Protein AF-A0A4R3NQC9-F1 (afdb_monomer_lite)

Sequence (331 aa):
MVKAMASFKIQIRFSRMCRVTAYPPYLPYRPIGTKLFNKNNKSQNLLWEGNSQNGKQTANLGRKWDAMQKLTIKELLTWAFTEELCKEGAGTSFGPPMIRSAWAAMAEVEALGTMVDRSPNSYGVIPGFVDAGEPHEDALKVADAVRALTREGFDIPEGWQPFPEWEDERGLIADEVERVLEQERARGERQTGRYAYNLIVACAVLKRGPDWWAERPTEHMVMRRGSPAWFVQKRMKDSFGQWHFYEADGFDRRARRPMKGAYRKYELAEPVRGAVLSRIDWMVWQAALQLLERELLGRTKEYHLVPMRFSFAPWKSAVRAKVSEQVIEIA

Structure (mmCIF, N/CA/C/O backbone):
data_AF-A0A4R3NQC9-F1
#
_entry.id   AF-A0A4R3NQC9-F1
#
loop_
_atom_site.group_PDB
_atom_site.id
_atom_site.type_symbol
_atom_site.label_atom_id
_atom_site.label_alt_id
_atom_site.label_comp_id
_atom_site.label_asym_id
_atom_site.label_entity_id
_atom_site.label_seq_id
_atom_site.pdbx_PDB_ins_code
_atom_site.Cartn_x
_atom_site.Cartn_y
_atom_site.Cartn_z
_atom_site.occupancy
_atom_site.B_iso_or_equiv
_atom_site.auth_seq_id
_atom_site.auth_comp_id
_atom_site.auth_asym_id
_atom_site.auth_atom_id
_atom_site.pdbx_PDB_model_num
ATOM 1 N N . MET A 1 1 ? -19.174 -8.165 -31.495 1.00 35.41 1 MET A N 1
ATOM 2 C CA . MET A 1 1 ? -18.135 -8.564 -30.518 1.00 35.41 1 MET A CA 1
ATOM 3 C C . MET A 1 1 ? -18.536 -8.028 -29.149 1.00 35.41 1 MET A C 1
ATOM 5 O O . MET A 1 1 ? -18.510 -6.824 -28.940 1.00 35.41 1 MET A O 1
ATOM 9 N N . VAL A 1 2 ? -19.043 -8.899 -28.276 1.00 27.69 2 VAL A N 1
ATOM 10 C CA . VAL A 1 2 ? -19.642 -8.538 -26.980 1.00 27.69 2 VAL A CA 1
ATOM 11 C C . VAL A 1 2 ? -18.532 -8.290 -25.950 1.00 27.69 2 VAL A C 1
ATOM 13 O O . VAL A 1 2 ? -17.721 -9.175 -25.699 1.00 27.69 2 VAL A O 1
ATOM 16 N N . LYS A 1 3 ? -18.487 -7.082 -25.368 1.00 31.72 3 LYS A N 1
ATOM 17 C CA . LYS A 1 3 ? -17.590 -6.705 -24.260 1.00 31.72 3 LYS A CA 1
ATOM 18 C C . LYS A 1 3 ? -17.994 -7.460 -22.988 1.00 31.72 3 LYS A C 1
ATOM 20 O O . LYS A 1 3 ? -19.044 -7.180 -22.415 1.00 31.72 3 LYS A O 1
ATOM 25 N N . ALA A 1 4 ? -17.151 -8.382 -22.530 1.00 28.05 4 ALA A N 1
ATOM 26 C CA . ALA A 1 4 ? -17.277 -9.001 -21.216 1.00 28.05 4 ALA A CA 1
ATOM 27 C C . ALA A 1 4 ? -16.799 -8.018 -20.130 1.00 28.05 4 ALA A C 1
ATOM 29 O O . ALA A 1 4 ? -15.613 -7.710 -20.034 1.00 28.05 4 ALA A O 1
ATOM 30 N N . MET A 1 5 ? -17.722 -7.507 -19.312 1.00 28.27 5 MET A N 1
ATOM 31 C CA . MET A 1 5 ? -17.387 -6.830 -18.057 1.00 28.27 5 MET A CA 1
ATOM 32 C C . MET A 1 5 ? -17.062 -7.894 -17.003 1.00 28.27 5 MET A C 1
ATOM 34 O O . MET A 1 5 ? -17.963 -8.518 -16.445 1.00 28.27 5 MET A O 1
ATOM 38 N N . ALA A 1 6 ? -15.775 -8.119 -16.737 1.00 32.38 6 ALA A N 1
ATOM 39 C CA . ALA A 1 6 ? -15.334 -8.963 -15.633 1.00 32.38 6 ALA A CA 1
ATOM 40 C C . ALA A 1 6 ? -15.699 -8.304 -14.289 1.00 32.38 6 ALA A C 1
ATOM 42 O O . ALA A 1 6 ? -15.226 -7.215 -13.955 1.00 32.38 6 ALA A O 1
ATOM 43 N N . SER A 1 7 ? -16.564 -8.968 -13.521 1.00 33.38 7 SER A N 1
ATOM 44 C CA . SER A 1 7 ? -16.917 -8.582 -12.154 1.00 33.38 7 SER A CA 1
ATOM 45 C C . SER A 1 7 ? -15.714 -8.816 -11.235 1.00 33.38 7 SER A C 1
ATOM 47 O O . SER A 1 7 ? -15.302 -9.955 -11.034 1.00 33.38 7 SER A O 1
ATOM 49 N N . PHE A 1 8 ? -15.164 -7.747 -10.657 1.00 38.62 8 PHE A N 1
ATOM 50 C CA . PHE A 1 8 ? -14.092 -7.815 -9.659 1.00 38.62 8 PHE A CA 1
ATOM 51 C C . PHE A 1 8 ? -14.604 -8.509 -8.388 1.00 38.62 8 PHE A C 1
ATOM 53 O O . PHE A 1 8 ? -15.487 -7.987 -7.708 1.00 38.62 8 PHE A O 1
ATOM 60 N N . LYS A 1 9 ? -14.049 -9.677 -8.056 1.00 40.12 9 LYS A N 1
ATOM 61 C CA . LYS A 1 9 ? -14.162 -10.289 -6.727 1.00 40.12 9 LYS A CA 1
ATOM 62 C C . LYS A 1 9 ? -12.771 -10.291 -6.110 1.00 40.12 9 LYS A C 1
ATOM 64 O O . LYS A 1 9 ? -11.891 -10.989 -6.597 1.00 40.12 9 LYS A O 1
ATOM 69 N N . ILE A 1 10 ? -12.573 -9.509 -5.053 1.00 44.34 10 ILE A N 1
ATOM 70 C CA . ILE A 1 10 ? -11.432 -9.717 -4.160 1.00 44.34 10 ILE A CA 1
ATOM 71 C C . ILE A 1 10 ? -11.753 -10.990 -3.382 1.00 44.34 10 ILE A C 1
ATOM 73 O O . ILE A 1 10 ? -12.751 -11.052 -2.661 1.00 44.34 10 ILE A O 1
ATOM 77 N N . GLN A 1 11 ? -10.969 -12.038 -3.609 1.00 44.53 11 GLN A N 1
ATOM 78 C CA . GLN A 1 11 ? -11.166 -13.321 -2.957 1.00 44.53 11 GLN A CA 1
ATOM 79 C C . GLN A 1 11 ? -10.405 -13.299 -1.633 1.00 44.53 11 GLN A C 1
ATOM 81 O O . GLN A 1 11 ? -9.238 -13.655 -1.574 1.00 44.53 11 GLN A O 1
ATOM 86 N N . ILE A 1 12 ? -11.070 -12.854 -0.567 1.00 47.91 12 ILE A N 1
ATOM 87 C CA . ILE A 1 12 ? -10.553 -13.034 0.792 1.00 47.91 12 ILE A CA 1
ATOM 88 C C . ILE A 1 12 ? -10.653 -14.535 1.095 1.00 47.91 12 ILE A C 1
ATOM 90 O O . ILE A 1 12 ? -11.760 -15.068 1.243 1.00 47.91 12 ILE A O 1
ATOM 94 N N . ARG A 1 13 ? -9.521 -15.249 1.113 1.00 44.88 13 ARG A N 1
ATOM 95 C CA . ARG A 1 13 ? -9.478 -16.651 1.546 1.00 44.88 13 ARG A CA 1
ATOM 96 C C . ARG A 1 13 ? -9.637 -16.703 3.064 1.00 44.88 13 ARG A C 1
ATOM 98 O O . ARG A 1 13 ? -8.686 -16.529 3.810 1.00 44.88 13 ARG A O 1
ATOM 105 N N . PHE A 1 14 ? -10.855 -16.978 3.523 1.00 39.88 14 PHE A N 1
ATOM 106 C CA . PHE A 1 14 ? -11.105 -17.288 4.929 1.00 39.88 14 PHE A CA 1
ATOM 107 C C . PHE A 1 14 ? -10.609 -18.703 5.233 1.00 39.88 14 PHE A C 1
ATOM 109 O O . PHE A 1 14 ? -11.224 -19.684 4.817 1.00 39.88 14 PHE A O 1
ATOM 116 N N . SER A 1 15 ? -9.521 -18.818 5.994 1.00 37.44 15 SER A N 1
ATOM 117 C CA . SER A 1 15 ? -8.971 -20.113 6.425 1.00 37.44 15 SER A CA 1
ATOM 118 C C . SER A 1 15 ? -9.703 -20.713 7.646 1.00 37.44 15 SER A C 1
ATOM 120 O O . SER A 1 15 ? -9.233 -21.655 8.281 1.00 37.44 15 SER A O 1
ATOM 122 N N . ARG A 1 16 ? -10.896 -20.207 7.999 1.00 36.78 16 ARG A N 1
ATOM 123 C CA . ARG A 1 16 ? -11.772 -20.808 9.020 1.00 36.78 16 ARG A CA 1
ATOM 124 C C . ARG A 1 16 ? -13.205 -20.948 8.517 1.00 36.78 16 ARG A C 1
ATOM 126 O O . ARG A 1 16 ? -13.830 -19.984 8.088 1.00 36.78 16 ARG A O 1
ATOM 133 N N . MET A 1 17 ? -13.712 -22.181 8.597 1.00 33.62 17 MET A N 1
ATOM 134 C CA . MET A 1 17 ? -15.094 -22.567 8.315 1.00 33.62 17 MET A CA 1
ATOM 135 C C . MET A 1 17 ? -16.092 -21.717 9.117 1.00 33.62 17 MET A C 1
ATOM 137 O O . MET A 1 17 ? -16.420 -22.037 10.253 1.00 33.62 17 MET A O 1
ATOM 141 N N . CYS A 1 18 ? -16.643 -20.692 8.477 1.00 27.00 18 CYS A N 1
ATOM 142 C CA . CYS A 1 18 ? -17.986 -20.195 8.743 1.00 27.00 18 CYS A CA 1
ATOM 143 C C . CYS A 1 18 ? -18.719 -20.168 7.399 1.00 27.00 18 CYS A C 1
ATOM 145 O O . CYS A 1 18 ? -18.550 -19.250 6.599 1.00 27.00 18 CYS A O 1
ATOM 147 N N . ARG A 1 19 ? -19.515 -21.211 7.119 1.00 32.72 19 ARG A N 1
ATOM 148 C CA . ARG A 1 19 ? -20.516 -21.165 6.045 1.00 32.72 19 ARG A CA 1
ATOM 149 C C . ARG A 1 19 ? -21.555 -20.119 6.439 1.00 32.72 19 ARG A C 1
ATOM 151 O O . ARG A 1 19 ? -22.337 -20.368 7.348 1.00 32.72 19 ARG A O 1
ATOM 158 N N . VAL A 1 20 ? -21.585 -18.988 5.741 1.00 30.56 20 VAL A N 1
ATOM 159 C CA . VAL A 1 20 ? -22.724 -18.066 5.759 1.00 30.56 20 VAL A CA 1
ATOM 160 C C . VAL A 1 20 ? -23.046 -17.673 4.321 1.00 30.56 20 VAL A C 1
ATOM 162 O O . VAL A 1 20 ? -22.170 -17.428 3.496 1.00 30.56 20 VAL A O 1
ATOM 165 N N . THR A 1 21 ? -24.337 -17.742 4.042 1.00 28.14 21 THR A N 1
ATOM 166 C CA . THR A 1 21 ? -25.048 -17.650 2.773 1.00 28.14 21 THR A CA 1
ATOM 167 C C . THR A 1 21 ? -24.664 -16.453 1.902 1.00 28.14 21 THR A C 1
ATOM 169 O O . THR A 1 21 ? -24.517 -15.323 2.362 1.00 28.14 21 THR A O 1
ATOM 172 N N . ALA A 1 22 ? -24.549 -16.720 0.600 1.00 27.27 22 ALA A N 1
ATOM 173 C CA . ALA A 1 22 ? -24.415 -15.713 -0.439 1.00 27.27 22 ALA A CA 1
ATOM 174 C C . ALA A 1 22 ? -25.621 -14.757 -0.421 1.00 27.27 22 ALA A C 1
ATOM 176 O O . ALA A 1 22 ? -26.760 -15.194 -0.577 1.00 27.27 22 ALA A O 1
ATOM 177 N N . TYR A 1 23 ? -25.371 -13.455 -0.272 1.00 33.03 23 TYR A N 1
ATOM 178 C CA . TYR A 1 23 ? -26.349 -12.442 -0.664 1.00 33.03 23 TYR A CA 1
ATOM 179 C C . TYR A 1 23 ? -26.423 -12.364 -2.200 1.00 33.03 23 TYR A C 1
ATOM 181 O O . TYR A 1 23 ? -25.406 -12.574 -2.873 1.00 33.03 23 TYR A O 1
ATOM 189 N N . PRO A 1 24 ? -27.610 -12.086 -2.770 1.00 30.92 24 PRO A N 1
ATOM 190 C CA . PRO A 1 24 ? -27.806 -12.045 -4.211 1.00 30.92 24 PRO A CA 1
ATOM 191 C C . PRO A 1 24 ? -27.029 -10.884 -4.854 1.00 30.92 24 PRO A C 1
ATOM 193 O O . PRO A 1 24 ? -26.738 -9.882 -4.193 1.00 30.92 24 PRO A O 1
ATOM 196 N N . PRO A 1 25 ? -26.693 -10.994 -6.152 1.00 35.69 25 PRO A N 1
ATOM 197 C CA . PRO A 1 25 ? -26.048 -9.916 -6.887 1.00 35.69 25 PRO A CA 1
ATOM 198 C C . PRO A 1 25 ? -26.959 -8.684 -6.911 1.00 35.69 25 PRO A C 1
ATOM 200 O O . PRO A 1 25 ? -28.143 -8.775 -7.234 1.00 35.69 25 PRO A O 1
ATOM 203 N N . TYR A 1 26 ? -26.386 -7.531 -6.570 1.00 37.75 26 TYR A N 1
ATOM 204 C CA . TYR A 1 26 ? -27.006 -6.218 -6.715 1.00 37.75 26 TYR A CA 1
ATOM 205 C C . TYR A 1 26 ? -27.660 -6.081 -8.101 1.00 37.75 26 TYR A C 1
ATOM 207 O O . TYR A 1 26 ? -26.990 -6.195 -9.129 1.00 37.75 26 TYR A O 1
ATOM 215 N N . LEU A 1 27 ? -28.973 -5.843 -8.123 1.00 29.22 27 LEU A N 1
ATOM 216 C CA . LEU A 1 27 ? -29.718 -5.521 -9.340 1.00 29.22 27 LEU A CA 1
ATOM 217 C C . LEU A 1 27 ? -29.205 -4.200 -9.949 1.00 29.22 27 LEU A C 1
ATOM 219 O O . LEU A 1 27 ? -28.877 -3.271 -9.206 1.00 29.22 27 LEU A O 1
ATOM 223 N N . PRO A 1 28 ? -29.168 -4.073 -11.288 1.00 32.25 28 PRO A N 1
ATOM 224 C CA . PRO A 1 28 ? -28.796 -2.828 -11.945 1.00 32.25 28 PRO A CA 1
ATOM 225 C C . PRO A 1 28 ? -29.873 -1.753 -11.735 1.00 32.25 28 PRO A C 1
ATOM 227 O O . PRO A 1 28 ? -31.059 -1.956 -11.994 1.00 32.25 28 PRO A O 1
ATOM 230 N N . TYR A 1 29 ? -29.425 -0.585 -11.285 1.00 33.41 29 TYR A N 1
ATOM 231 C CA . TYR A 1 29 ? -30.221 0.627 -11.116 1.00 33.41 29 TYR A CA 1
ATOM 232 C C . TYR A 1 29 ? -30.774 1.108 -12.474 1.00 33.41 29 TYR A C 1
ATOM 234 O O . TYR A 1 29 ? -30.003 1.348 -13.405 1.00 33.41 29 TYR A O 1
ATOM 242 N N . ARG A 1 30 ? -32.102 1.263 -12.600 1.00 27.09 30 ARG A N 1
ATOM 243 C CA . ARG A 1 30 ? -32.746 1.966 -13.729 1.00 27.09 30 ARG A CA 1
ATOM 244 C C . ARG A 1 30 ? -32.767 3.476 -13.443 1.00 27.09 30 ARG A C 1
ATOM 246 O O . ARG A 1 30 ? -33.168 3.854 -12.343 1.00 27.09 30 ARG A O 1
ATOM 253 N N . PRO A 1 31 ? -32.402 4.350 -14.396 1.00 30.75 31 PRO A N 1
ATOM 254 C CA . PRO A 1 31 ? -32.517 5.788 -14.199 1.00 30.75 31 PRO A CA 1
ATOM 255 C C . PRO A 1 31 ? -33.985 6.220 -14.320 1.00 30.75 31 PRO A C 1
ATOM 257 O O . PRO A 1 31 ? -34.652 5.923 -15.310 1.00 30.75 31 PRO A O 1
ATOM 260 N N . ILE A 1 32 ? -34.482 6.930 -13.308 1.00 29.62 32 ILE A N 1
ATOM 261 C CA . ILE A 1 32 ? -35.766 7.633 -13.352 1.00 29.62 32 ILE A CA 1
ATOM 262 C C . ILE A 1 32 ? -35.494 9.084 -13.762 1.00 29.62 32 ILE A C 1
ATOM 264 O O . ILE A 1 32 ? -34.764 9.790 -13.076 1.00 29.62 32 ILE A O 1
ATOM 268 N N . GLY A 1 33 ? -36.110 9.490 -14.875 1.00 27.47 33 GLY A N 1
ATOM 269 C CA . GLY A 1 33 ? -36.687 10.817 -15.111 1.00 27.47 33 GLY A CA 1
ATOM 270 C C . GLY A 1 33 ? -35.794 12.046 -14.941 1.00 27.47 33 GLY A C 1
ATOM 271 O O . GLY A 1 33 ? -35.660 12.596 -13.853 1.00 27.47 33 GLY A O 1
ATOM 272 N N . THR A 1 34 ? -35.326 12.570 -16.068 1.00 31.91 34 THR A N 1
ATOM 273 C CA . THR A 1 34 ? -34.867 13.950 -16.232 1.00 31.91 34 THR A CA 1
ATOM 274 C C . THR A 1 34 ? -35.977 14.949 -15.881 1.00 31.91 34 THR A C 1
ATOM 276 O O . THR A 1 34 ? -37.029 14.982 -16.516 1.00 31.91 34 THR A O 1
ATOM 279 N N . LYS A 1 35 ? -35.720 15.833 -14.911 1.00 29.45 35 LYS A N 1
ATOM 280 C CA . LYS A 1 35 ? -36.375 17.144 -14.829 1.00 29.45 35 LYS A CA 1
ATOM 281 C C . LYS A 1 35 ? -35.323 18.227 -14.607 1.00 29.45 35 LYS A C 1
ATOM 283 O O . LYS A 1 35 ? -34.733 18.330 -13.541 1.00 29.45 35 LYS A O 1
ATOM 288 N N . LEU A 1 36 ? -35.093 18.961 -15.695 1.00 36.75 36 LEU A N 1
ATOM 289 C CA . LEU A 1 36 ? -34.830 20.398 -15.792 1.00 36.75 36 LEU A CA 1
ATOM 290 C C . LEU A 1 36 ? -34.445 21.089 -14.477 1.00 36.75 36 LEU A C 1
ATOM 292 O O . LEU A 1 36 ? -35.312 21.351 -13.646 1.00 36.75 36 LEU A O 1
ATOM 296 N N . PHE A 1 37 ? -33.182 21.503 -14.362 1.00 28.06 37 PHE A N 1
ATOM 297 C CA . PHE A 1 37 ? -32.844 22.657 -13.539 1.00 28.06 37 PHE A CA 1
ATOM 298 C C . PHE A 1 37 ? -31.868 23.592 -14.250 1.00 28.06 37 PHE A C 1
ATOM 300 O O . PHE A 1 37 ? -30.998 23.187 -15.017 1.00 28.06 37 PHE A O 1
ATOM 307 N N . ASN A 1 38 ? -32.164 24.865 -14.038 1.00 27.81 38 ASN A N 1
ATOM 308 C CA . ASN A 1 38 ? -31.894 26.020 -14.868 1.00 27.81 38 ASN A CA 1
ATOM 309 C C . ASN A 1 38 ? -30.500 26.614 -14.605 1.00 27.81 38 ASN A C 1
ATOM 311 O O . ASN A 1 38 ? -30.001 26.581 -13.481 1.00 27.81 38 ASN A O 1
ATOM 315 N N . LYS A 1 39 ? -29.906 27.192 -15.652 1.00 35.06 39 LYS A N 1
ATOM 316 C CA . LYS A 1 39 ? -28.655 27.959 -15.624 1.00 35.06 39 LYS A CA 1
ATOM 317 C C . LYS A 1 39 ? -28.862 29.265 -14.849 1.00 35.06 39 LYS A C 1
ATOM 319 O O . LYS A 1 39 ? -29.805 29.985 -15.153 1.00 35.06 39 LYS A O 1
ATOM 324 N N . ASN A 1 40 ? -27.964 29.586 -13.916 1.00 30.28 40 ASN A N 1
ATOM 325 C CA . ASN A 1 40 ? -27.443 30.941 -13.660 1.00 30.28 40 ASN A CA 1
ATOM 326 C C . ASN A 1 40 ? -26.323 30.846 -12.599 1.00 30.28 40 ASN A C 1
ATOM 328 O O . ASN A 1 40 ? -26.585 30.460 -11.471 1.00 30.28 40 ASN A O 1
ATOM 332 N N . ASN A 1 41 ? -25.043 30.917 -12.970 1.00 30.86 41 ASN A N 1
ATOM 333 C CA . ASN A 1 41 ? -24.235 32.112 -13.264 1.00 30.86 41 ASN A CA 1
ATOM 334 C C . ASN A 1 41 ? -23.514 32.673 -12.016 1.00 30.86 41 ASN A C 1
ATOM 336 O O . ASN A 1 41 ? -24.163 33.142 -11.087 1.00 30.86 41 ASN A O 1
ATOM 340 N N . LYS A 1 42 ? -22.177 32.706 -12.124 1.00 30.20 42 LYS A N 1
ATOM 341 C CA . LYS A 1 42 ? -21.199 33.690 -11.613 1.00 30.20 42 LYS A CA 1
ATOM 342 C C . LYS A 1 42 ? -20.113 33.161 -10.674 1.00 30.20 42 LYS A C 1
ATOM 344 O O . LYS A 1 42 ? -20.307 32.915 -9.492 1.00 30.20 42 LYS A O 1
ATOM 349 N N . SER A 1 43 ? -18.932 33.113 -11.276 1.00 35.06 43 SER A N 1
ATOM 350 C CA . SER A 1 43 ? -17.593 33.188 -10.715 1.00 35.06 43 SER A CA 1
ATOM 351 C C . SER A 1 43 ? -17.468 34.270 -9.642 1.00 35.06 43 SER A C 1
ATOM 353 O O . SER A 1 43 ? -17.822 35.414 -9.919 1.00 35.06 43 SER A O 1
ATOM 355 N N . GLN A 1 44 ? -16.853 33.942 -8.501 1.00 32.09 44 GLN A N 1
ATOM 356 C CA . GLN A 1 44 ? -16.022 34.875 -7.734 1.00 32.09 44 GLN A CA 1
ATOM 357 C C . GLN A 1 44 ? -14.865 34.129 -7.052 1.00 32.09 44 GLN A C 1
ATOM 359 O O . GLN A 1 44 ? -15.066 33.241 -6.230 1.00 32.09 44 GLN A O 1
ATOM 364 N N . ASN A 1 45 ? -13.651 34.527 -7.440 1.00 32.22 45 ASN A N 1
ATOM 365 C CA . ASN A 1 45 ? -12.427 34.444 -6.647 1.00 32.22 45 ASN A CA 1
ATOM 366 C C . ASN A 1 45 ? -12.595 35.246 -5.349 1.00 32.22 45 ASN A C 1
ATOM 368 O O . ASN A 1 45 ? -13.159 36.332 -5.421 1.00 32.22 45 ASN A O 1
ATOM 372 N N . LEU A 1 46 ? -12.021 34.770 -4.238 1.00 30.98 46 LEU A N 1
ATOM 373 C CA . LEU A 1 46 ? -11.506 35.551 -3.094 1.00 30.98 46 LEU A CA 1
ATOM 374 C C . LEU A 1 46 ? -10.649 34.582 -2.248 1.00 30.98 46 LEU A C 1
ATOM 376 O O . LEU A 1 46 ? -11.134 33.540 -1.820 1.00 30.98 46 LEU A O 1
ATOM 380 N N . LEU A 1 47 ? -9.316 34.708 -2.263 1.00 28.34 47 LEU A N 1
ATOM 381 C CA . LEU A 1 47 ? -8.523 35.437 -1.256 1.00 28.34 47 LEU A CA 1
ATOM 382 C C . LEU A 1 47 ? -8.863 35.012 0.183 1.00 28.34 47 LEU A C 1
ATOM 384 O O . LEU A 1 47 ? -9.801 35.513 0.793 1.00 28.34 47 LEU A O 1
ATOM 388 N N . TRP A 1 48 ? -8.064 34.081 0.711 1.00 28.59 48 TRP A N 1
ATOM 389 C CA . TRP A 1 48 ? -8.012 33.745 2.134 1.00 28.59 48 TRP A CA 1
ATOM 390 C C . TRP A 1 48 ? -7.141 34.782 2.854 1.00 28.59 48 TRP A C 1
ATOM 392 O O . TRP A 1 48 ? -5.926 34.618 2.956 1.00 28.59 48 TRP A O 1
ATOM 402 N N . GLU A 1 49 ? -7.760 35.859 3.334 1.00 28.45 49 GLU A N 1
ATOM 403 C CA . GLU A 1 49 ? -7.177 36.704 4.378 1.00 28.45 49 GLU A CA 1
ATOM 404 C C . GLU A 1 49 ? -7.525 36.135 5.755 1.00 28.45 49 GLU A C 1
ATOM 406 O O . GLU A 1 49 ? -8.653 35.713 6.025 1.00 28.45 49 GLU A O 1
ATOM 411 N N . GLY A 1 50 ? -6.512 36.084 6.618 1.00 33.59 50 GLY A N 1
ATOM 412 C CA . GLY A 1 50 ? -6.619 35.573 7.972 1.00 33.59 50 GLY A CA 1
ATOM 413 C C . GLY A 1 50 ? -7.447 36.484 8.867 1.00 33.59 50 GLY A C 1
ATOM 414 O O . GLY A 1 50 ? -7.328 37.706 8.822 1.00 33.59 50 GLY A O 1
ATOM 415 N N . ASN A 1 51 ? -8.226 35.870 9.755 1.00 28.83 51 ASN A N 1
ATOM 416 C CA . ASN A 1 51 ? -8.737 36.567 10.920 1.00 28.83 51 ASN A CA 1
ATOM 417 C C . ASN A 1 51 ? -8.515 35.715 12.170 1.00 28.83 51 ASN A C 1
ATOM 419 O O . ASN A 1 51 ? -9.193 34.722 12.429 1.00 28.83 51 ASN A O 1
ATOM 423 N N . SER A 1 52 ? -7.489 36.124 12.911 1.00 38.19 52 SER A N 1
ATOM 424 C CA . SER A 1 52 ? -7.191 35.717 14.273 1.00 38.19 52 SER A CA 1
ATOM 425 C C . SER A 1 52 ? -8.156 36.439 15.205 1.00 38.19 52 SER A C 1
ATOM 427 O O . SER A 1 52 ? -8.021 37.646 15.399 1.00 38.19 52 SER A O 1
ATOM 429 N N . GLN A 1 53 ? -9.058 35.705 15.856 1.00 32.34 53 GLN A N 1
ATOM 430 C CA . GLN A 1 53 ? -9.606 36.133 17.139 1.00 32.34 53 GLN A CA 1
ATOM 431 C C . GLN A 1 53 ? -9.643 34.973 18.131 1.00 32.34 53 GLN A C 1
ATOM 433 O O . GLN A 1 53 ? -10.317 33.962 17.951 1.00 32.34 53 GLN A O 1
ATOM 438 N N . ASN A 1 54 ? -8.875 35.181 19.198 1.00 35.81 54 ASN A N 1
ATOM 439 C CA . ASN A 1 54 ? -8.900 34.450 20.450 1.00 35.81 54 ASN A CA 1
ATOM 440 C C . ASN A 1 54 ? -10.326 34.344 20.999 1.00 35.81 54 ASN A C 1
ATOM 442 O O . ASN A 1 54 ? -10.932 35.345 21.373 1.00 35.81 54 ASN A O 1
ATOM 446 N N . GLY A 1 55 ? -10.798 33.113 21.160 1.00 28.17 55 GLY A N 1
ATOM 447 C CA . GLY A 1 55 ? -11.950 32.775 21.981 1.00 28.17 55 GLY A CA 1
ATOM 448 C C . GLY A 1 55 ? -11.640 31.496 22.740 1.00 28.17 55 GLY A C 1
ATOM 449 O O . GLY A 1 55 ? -11.738 30.405 22.190 1.00 28.17 55 GLY A O 1
ATOM 450 N N . LYS A 1 56 ? -11.231 31.630 24.005 1.00 40.25 56 LYS A N 1
ATOM 451 C CA . LYS A 1 56 ? -11.130 30.519 24.955 1.00 40.25 56 LYS A CA 1
ATOM 452 C C . LYS A 1 56 ? -12.493 29.819 25.032 1.00 40.25 56 LYS A C 1
ATOM 454 O O . LYS A 1 56 ? -13.406 30.331 25.670 1.00 40.25 56 LYS A O 1
ATOM 459 N N . GLN A 1 57 ? -12.619 28.651 24.412 1.00 31.19 57 GLN A N 1
ATOM 460 C CA . GLN A 1 57 ? -13.682 27.692 24.698 1.00 31.19 57 GLN A CA 1
ATOM 461 C C . GLN A 1 57 ? -13.050 26.430 25.276 1.00 31.19 57 GLN A C 1
ATOM 463 O O . GLN A 1 57 ? -12.792 25.444 24.595 1.00 31.19 57 GLN A O 1
ATOM 468 N N . THR A 1 58 ? -12.819 26.464 26.585 1.00 38.91 58 THR A N 1
ATOM 469 C CA . THR A 1 58 ? -12.811 25.259 27.411 1.00 38.91 58 THR A CA 1
ATOM 470 C C . THR A 1 58 ? -14.246 24.738 27.475 1.00 38.91 58 THR A C 1
ATOM 472 O O . THR A 1 58 ? -14.972 25.010 28.427 1.00 38.91 58 THR A O 1
ATOM 475 N N . ALA A 1 59 ? -14.684 24.043 26.429 1.00 34.81 59 ALA A N 1
ATOM 476 C CA . ALA A 1 59 ? -15.957 23.336 26.411 1.00 34.81 59 ALA A CA 1
ATOM 477 C C . ALA A 1 59 ? -15.695 21.850 26.665 1.00 34.81 59 ALA A C 1
ATOM 479 O O . ALA A 1 59 ? -15.783 21.010 25.774 1.00 34.81 59 ALA A O 1
ATOM 480 N N . ASN A 1 60 ? -15.374 21.542 27.920 1.00 41.06 60 ASN A N 1
ATOM 481 C CA . ASN A 1 60 ? -15.535 20.204 28.470 1.00 41.06 60 ASN A CA 1
ATOM 482 C C . ASN A 1 60 ? -17.042 20.021 28.733 1.00 41.06 60 ASN A C 1
ATOM 484 O O . ASN A 1 60 ? -17.530 20.162 29.851 1.00 41.06 60 ASN A O 1
ATOM 488 N N . LEU A 1 61 ? -17.811 19.868 27.651 1.00 37.69 61 LEU A N 1
ATOM 489 C CA . LEU A 1 61 ? -19.234 19.555 27.703 1.00 37.69 61 LEU A CA 1
ATOM 490 C C . LEU A 1 61 ? -19.357 18.039 27.737 1.00 37.69 61 LEU A C 1
ATOM 492 O O . LEU A 1 61 ? -19.167 17.370 26.720 1.00 37.69 61 LEU A O 1
ATOM 496 N N . GLY A 1 62 ? -19.687 17.523 28.920 1.00 38.84 62 GLY A N 1
ATOM 497 C CA . GLY A 1 62 ? -20.190 16.170 29.087 1.00 38.84 62 GLY A CA 1
ATOM 498 C C . GLY A 1 62 ? -21.328 15.945 28.102 1.00 38.84 62 GLY A C 1
ATOM 499 O O . GLY A 1 62 ? -22.430 16.474 28.263 1.00 38.84 62 GLY A O 1
ATOM 500 N N . ARG A 1 63 ? -21.045 15.193 27.040 1.00 46.34 63 ARG A N 1
ATOM 501 C CA . ARG A 1 63 ? -22.076 14.732 26.124 1.00 46.34 63 ARG A CA 1
ATOM 502 C C . ARG A 1 63 ? -22.841 13.644 26.861 1.00 46.34 63 ARG A C 1
ATOM 504 O O . ARG A 1 63 ? -22.355 12.535 27.044 1.00 46.34 63 ARG A O 1
ATOM 511 N N . LYS A 1 64 ? -24.018 14.006 27.357 1.00 42.53 64 LYS A N 1
ATOM 512 C CA . LYS A 1 64 ? -24.975 13.061 27.915 1.00 42.53 64 LYS A CA 1
ATOM 513 C C . LYS A 1 64 ? -25.564 12.266 26.743 1.00 42.53 64 LYS A C 1
ATOM 515 O O . LYS A 1 64 ? -26.325 12.814 25.947 1.00 42.53 64 LYS A O 1
ATOM 520 N N . TRP A 1 65 ? -25.125 11.020 26.587 1.00 49.81 65 TRP A N 1
ATOM 521 C CA . TRP A 1 65 ? -25.462 10.147 25.463 1.00 49.81 65 TRP A CA 1
ATOM 522 C C . TRP A 1 65 ? -26.590 9.180 25.832 1.00 49.81 65 TRP A C 1
ATOM 524 O O . TRP A 1 65 ? -26.346 8.023 26.144 1.00 49.81 65 TRP A O 1
ATOM 534 N N . ASP A 1 66 ? -27.840 9.637 25.770 1.00 52.53 66 ASP A N 1
ATOM 535 C CA . ASP A 1 66 ? -29.004 8.764 26.006 1.00 52.53 66 ASP A CA 1
ATOM 536 C C . ASP A 1 66 ? -29.480 8.039 24.716 1.00 52.53 66 ASP A C 1
ATOM 538 O O . ASP A 1 66 ? -30.514 7.375 24.713 1.00 52.53 66 ASP A O 1
ATOM 542 N N . ALA A 1 67 ? -28.738 8.134 23.599 1.00 60.81 67 ALA A N 1
ATOM 543 C CA . ALA A 1 67 ? -29.070 7.472 22.331 1.00 60.81 67 ALA A CA 1
ATOM 544 C C . ALA A 1 67 ? -27.836 6.887 21.622 1.00 60.81 67 ALA A C 1
ATOM 546 O O . ALA A 1 67 ? -26.802 7.548 21.522 1.00 60.81 67 ALA A O 1
ATOM 547 N N . MET A 1 68 ? -27.989 5.678 21.062 1.00 74.69 68 MET A N 1
ATOM 548 C CA . MET A 1 68 ? -26.972 5.005 20.242 1.00 74.69 68 MET A CA 1
ATOM 549 C C . MET A 1 68 ? -26.470 5.911 19.112 1.00 74.69 68 MET A C 1
ATOM 551 O O . MET A 1 68 ? -27.240 6.342 18.244 1.00 74.69 68 MET A O 1
ATOM 555 N N . GLN A 1 69 ? -25.164 6.159 19.090 1.00 83.00 69 GLN A N 1
ATOM 556 C CA . GLN A 1 69 ? -24.541 7.019 18.093 1.00 83.00 69 GLN A CA 1
ATOM 557 C C . GLN A 1 69 ? -24.330 6.277 16.774 1.00 83.00 69 GLN A C 1
ATOM 559 O O . GLN A 1 69 ? -23.787 5.178 16.747 1.00 83.00 69 GLN A O 1
ATOM 564 N N . LYS A 1 70 ? -24.722 6.889 15.656 1.00 90.31 70 LYS A N 1
ATOM 565 C CA . LYS A 1 70 ? -24.502 6.333 14.316 1.00 90.31 70 LYS A CA 1
ATOM 566 C C . LYS A 1 70 ? -23.141 6.772 13.783 1.00 90.31 70 LYS A C 1
ATOM 568 O O . LYS A 1 70 ? -22.941 7.970 13.613 1.00 90.31 70 LYS A O 1
ATOM 573 N N . LEU A 1 71 ? -22.255 5.821 13.493 1.00 94.12 71 LEU A N 1
ATOM 574 C CA . LEU A 1 71 ? -20.918 6.070 12.942 1.00 94.12 71 LEU A CA 1
ATOM 575 C C . LEU A 1 71 ? -20.623 5.120 11.781 1.00 94.12 71 LEU A C 1
ATOM 577 O O . LEU A 1 71 ? -21.083 3.982 11.759 1.00 94.12 71 LEU A O 1
ATOM 581 N N . THR A 1 72 ? -19.813 5.561 10.830 1.00 96.12 72 THR A N 1
ATOM 582 C CA . THR A 1 72 ? -19.174 4.677 9.849 1.00 96.12 72 THR A CA 1
ATOM 583 C C . THR A 1 72 ? -17.998 3.929 10.480 1.00 96.12 72 THR A C 1
ATOM 585 O O . THR A 1 72 ? -17.441 4.353 11.495 1.00 96.12 72 THR A O 1
ATOM 588 N N . ILE A 1 73 ? -17.548 2.840 9.846 1.00 97.25 73 ILE A N 1
ATOM 589 C CA . ILE A 1 73 ? -16.377 2.085 10.325 1.00 97.25 73 ILE A CA 1
ATOM 590 C C . ILE A 1 73 ? -15.113 2.954 10.443 1.00 97.25 73 ILE A C 1
ATOM 592 O O . ILE A 1 73 ? -14.321 2.775 11.363 1.00 97.25 73 ILE A O 1
ATOM 596 N N . LYS A 1 74 ? -14.931 3.936 9.552 1.00 96.88 74 LYS A N 1
ATOM 597 C CA . LYS A 1 74 ? -13.785 4.855 9.600 1.00 96.88 74 LYS A CA 1
ATOM 598 C C . LYS A 1 74 ? -13.833 5.767 10.819 1.00 96.88 74 LYS A C 1
ATOM 600 O O . LYS A 1 74 ? -12.825 5.915 11.500 1.00 96.88 74 LYS A O 1
ATOM 605 N N . GLU A 1 75 ? -14.994 6.356 11.090 1.00 96.75 75 GLU A N 1
ATOM 606 C CA . GLU A 1 75 ? -15.186 7.239 12.244 1.00 96.75 75 GLU A CA 1
ATOM 607 C C . GLU A 1 75 ? -15.011 6.468 13.554 1.00 96.75 75 GLU A C 1
ATOM 609 O O . GLU A 1 75 ? -14.325 6.954 14.449 1.00 96.75 75 GLU A O 1
ATOM 614 N N . LEU A 1 76 ? -15.544 5.241 13.631 1.00 97.00 76 LEU A N 1
ATOM 615 C CA . LEU A 1 76 ? -15.362 4.366 14.788 1.00 97.00 76 LEU A CA 1
ATOM 616 C C . LEU A 1 76 ? -13.880 4.035 15.023 1.00 97.00 76 LEU A C 1
ATOM 618 O O . LEU A 1 76 ? -13.407 4.121 16.152 1.00 97.00 76 LEU A O 1
ATOM 622 N N . LEU A 1 77 ? -13.133 3.691 13.968 1.00 97.56 77 LEU A N 1
ATOM 623 C CA . LEU A 1 77 ? -11.696 3.420 14.071 1.00 97.56 77 LEU A CA 1
ATOM 624 C C . LEU A 1 77 ? -10.912 4.661 14.507 1.00 97.56 77 LEU A C 1
ATOM 626 O O . LEU A 1 77 ? -10.068 4.569 15.392 1.00 97.56 77 LEU A O 1
ATOM 630 N N . THR A 1 78 ? -11.184 5.827 13.919 1.00 97.12 78 THR A N 1
ATOM 631 C CA . THR A 1 78 ? -10.513 7.071 14.315 1.00 97.12 78 THR A CA 1
ATOM 632 C C . THR A 1 78 ? -10.790 7.416 15.774 1.00 97.12 78 THR A C 1
ATOM 634 O O . THR A 1 78 ? -9.844 7.708 16.503 1.00 97.12 78 THR A O 1
ATOM 637 N N . TRP A 1 79 ? -12.045 7.346 16.220 1.00 96.62 79 TRP A N 1
ATOM 638 C CA . TRP A 1 79 ? -12.396 7.553 17.626 1.00 96.62 79 TRP A CA 1
ATOM 639 C C . TRP A 1 79 ? -11.646 6.568 18.533 1.00 96.62 79 TRP A C 1
ATOM 641 O O . TRP A 1 79 ? -10.922 6.992 19.433 1.00 96.62 79 TRP A O 1
ATOM 651 N N . ALA A 1 80 ? -11.713 5.268 18.231 1.00 96.94 80 ALA A N 1
ATOM 652 C CA . ALA A 1 80 ? -11.060 4.246 19.042 1.00 96.94 80 ALA A CA 1
ATOM 653 C C . ALA A 1 80 ? -9.545 4.496 19.156 1.00 96.94 80 ALA A C 1
ATOM 655 O O . ALA A 1 80 ? -9.014 4.546 20.260 1.00 96.94 80 ALA A O 1
ATOM 656 N N . PHE A 1 81 ? -8.842 4.714 18.041 1.00 95.62 81 PHE A N 1
ATOM 657 C CA . PHE A 1 81 ? -7.379 4.830 18.039 1.00 95.62 81 PHE A CA 1
ATOM 658 C C . PHE A 1 81 ? -6.839 6.200 18.464 1.00 95.62 81 PHE A C 1
ATOM 660 O O . PHE A 1 81 ? -5.682 6.273 18.868 1.00 95.62 81 PHE A O 1
ATOM 667 N N . THR A 1 82 ? -7.624 7.279 18.377 1.00 93.81 82 THR A N 1
ATOM 668 C CA . THR A 1 82 ? -7.140 8.629 18.736 1.00 93.81 82 THR A CA 1
ATOM 669 C C . THR A 1 82 ? -7.659 9.145 20.071 1.00 93.81 82 THR A C 1
ATOM 671 O O . THR A 1 82 ? -6.970 9.949 20.696 1.00 93.81 82 THR A O 1
ATOM 674 N N . GLU A 1 83 ? -8.821 8.678 20.531 1.00 92.81 83 GLU A N 1
ATOM 675 C CA . GLU A 1 83 ? -9.472 9.200 21.739 1.00 92.81 83 GLU A CA 1
ATOM 676 C C . GLU A 1 83 ? -9.510 8.175 22.879 1.00 92.81 83 GLU A C 1
ATOM 678 O O . GLU A 1 83 ? -9.364 8.561 24.035 1.00 92.81 83 GLU A O 1
ATOM 683 N N . GLU A 1 84 ? -9.656 6.879 22.585 1.00 94.88 84 GLU A N 1
ATOM 684 C CA . GLU A 1 84 ? -9.870 5.856 23.621 1.00 94.88 84 GLU A CA 1
ATOM 685 C C . GLU A 1 84 ? -8.644 4.994 23.913 1.00 94.88 84 GLU A C 1
ATOM 687 O O . GLU A 1 84 ? -8.221 4.876 25.059 1.00 94.88 84 GLU A O 1
ATOM 692 N N . LEU A 1 85 ? -8.034 4.389 22.895 1.00 93.44 85 LEU A N 1
ATOM 693 C CA . LEU A 1 85 ? -6.927 3.447 23.089 1.00 93.44 85 LEU A CA 1
ATOM 694 C C . LEU A 1 85 ? -5.638 4.138 23.542 1.00 93.44 85 LEU A C 1
ATOM 696 O O . LEU A 1 85 ? -4.759 3.483 24.096 1.00 93.44 85 LEU A O 1
ATOM 700 N N . CYS A 1 86 ? -5.522 5.455 23.356 1.00 88.94 86 CYS A N 1
ATOM 701 C CA . CYS A 1 86 ? -4.435 6.250 23.926 1.00 88.94 86 CYS A CA 1
ATOM 702 C C . CYS A 1 86 ? -4.548 6.394 25.455 1.00 88.94 86 CYS A C 1
ATOM 704 O O . CYS A 1 86 ? -3.572 6.787 26.092 1.00 88.94 86 CYS A O 1
ATOM 706 N N . LYS A 1 87 ? -5.697 6.057 26.059 1.00 89.44 87 LYS A N 1
ATOM 707 C CA . LYS A 1 87 ? -5.870 6.024 27.517 1.00 89.44 87 LYS A CA 1
ATOM 708 C C . LYS A 1 87 ? -5.170 4.821 28.153 1.00 89.44 87 LYS A C 1
ATOM 710 O O . LYS A 1 87 ? -4.749 4.896 29.303 1.00 89.44 87 LYS A O 1
ATOM 715 N N . GLU A 1 88 ? -4.976 3.726 27.410 1.00 85.06 88 GLU A N 1
ATOM 716 C CA . GLU A 1 88 ? -4.211 2.580 27.913 1.00 85.06 88 GLU A CA 1
ATOM 717 C C . GLU A 1 88 ? -2.736 2.969 28.090 1.00 85.06 88 GLU A C 1
ATOM 719 O O . GLU A 1 88 ? -2.036 3.279 27.121 1.00 85.06 88 GLU A O 1
ATOM 724 N N . GLY A 1 89 ? -2.275 2.949 29.343 1.00 72.81 89 GLY A N 1
ATOM 725 C CA . GLY A 1 89 ? -0.938 3.406 29.727 1.00 72.81 89 GLY A CA 1
ATOM 726 C C . GLY A 1 89 ? -0.806 4.931 29.835 1.00 72.81 89 GLY A C 1
ATOM 727 O O . GLY A 1 89 ? 0.307 5.445 29.972 1.00 72.81 89 GLY A O 1
ATOM 728 N N . ALA A 1 90 ? -1.912 5.680 29.760 1.00 67.31 90 ALA A N 1
ATOM 729 C CA . ALA A 1 90 ? -1.888 7.108 30.047 1.00 67.31 90 ALA A CA 1
ATOM 730 C C . ALA A 1 90 ? -1.599 7.336 31.538 1.00 67.31 90 ALA A C 1
ATOM 732 O O . ALA A 1 90 ? -2.083 6.613 32.405 1.00 67.31 90 ALA A O 1
ATOM 733 N N . GLY A 1 91 ? -0.752 8.318 31.848 1.00 57.09 91 GLY A N 1
ATOM 734 C CA . GLY A 1 91 ? -0.345 8.609 33.229 1.00 57.09 91 GLY A CA 1
ATOM 735 C C . GLY A 1 91 ? 0.647 7.616 33.860 1.00 57.09 91 GLY A C 1
ATOM 736 O O . GLY A 1 91 ? 1.144 7.890 34.952 1.00 57.09 91 GLY A O 1
ATOM 737 N N . THR A 1 92 ? 1.006 6.516 33.185 1.00 57.41 92 THR A N 1
ATOM 738 C CA . THR A 1 92 ? 2.096 5.619 33.605 1.00 57.41 92 THR A CA 1
ATOM 739 C C . THR A 1 92 ? 3.399 6.014 32.907 1.00 57.41 92 THR A C 1
ATOM 741 O O . THR A 1 92 ? 3.765 5.435 31.886 1.00 57.41 92 THR A O 1
ATOM 744 N N . SER A 1 93 ? 4.101 7.028 33.424 1.00 50.44 93 SER A N 1
ATOM 745 C CA . SER A 1 93 ? 5.510 7.239 33.052 1.00 50.44 93 SER A CA 1
ATOM 746 C C . SER A 1 93 ? 6.359 6.107 33.641 1.00 50.44 93 SER A C 1
ATOM 748 O O . SER A 1 93 ? 6.103 5.639 34.751 1.00 50.44 93 SER A O 1
ATOM 750 N N . PHE A 1 94 ? 7.343 5.643 32.871 1.00 44.28 94 PHE A N 1
ATOM 751 C CA . PHE A 1 94 ? 8.278 4.572 33.216 1.00 44.28 94 PHE A CA 1
ATOM 752 C C . PHE A 1 94 ? 8.919 4.795 34.597 1.00 44.28 94 PHE A C 1
ATOM 754 O O . PHE A 1 94 ? 9.827 5.601 34.763 1.00 44.28 94 PHE A O 1
ATOM 761 N N . GLY A 1 95 ? 8.462 4.036 35.590 1.00 44.66 95 GLY A N 1
ATOM 762 C CA . GLY A 1 95 ? 8.998 4.029 36.946 1.00 44.66 95 GLY A CA 1
ATOM 763 C C . GLY A 1 95 ? 8.308 2.961 37.798 1.00 44.66 95 GLY A C 1
ATOM 764 O O . GLY A 1 95 ? 7.278 2.423 37.378 1.00 44.66 95 GLY A O 1
ATOM 765 N N . PRO A 1 96 ? 8.855 2.614 38.981 1.00 35.09 96 PRO A N 1
ATOM 766 C CA . PRO A 1 96 ? 8.202 1.693 39.909 1.00 35.09 96 PRO A CA 1
ATOM 767 C C . PRO A 1 96 ? 6.745 2.129 40.150 1.00 35.09 96 PRO A C 1
ATOM 769 O O . PRO A 1 96 ? 6.481 3.332 40.113 1.00 35.09 96 PRO A O 1
ATOM 772 N N . PRO A 1 97 ? 5.811 1.203 40.441 1.00 42.41 97 PRO A N 1
ATOM 773 C CA . PRO A 1 97 ? 4.353 1.397 40.338 1.00 42.41 97 PRO A CA 1
ATOM 774 C C . PRO A 1 97 ? 3.709 2.471 41.254 1.00 42.41 97 PRO A C 1
ATOM 776 O O . PRO A 1 97 ? 2.490 2.496 41.411 1.00 42.41 97 PRO A O 1
ATOM 779 N N . MET A 1 98 ? 4.494 3.360 41.866 1.00 36.97 98 MET A N 1
ATOM 780 C CA . MET A 1 98 ? 4.089 4.304 42.906 1.00 36.97 98 MET A CA 1
ATOM 781 C C . MET A 1 98 ? 4.059 5.791 42.517 1.00 36.97 98 MET A C 1
ATOM 783 O O . MET A 1 98 ? 3.604 6.578 43.341 1.00 36.97 98 MET A O 1
ATOM 787 N N . ILE A 1 99 ? 4.472 6.226 41.317 1.00 43.22 99 ILE A N 1
ATOM 788 C CA . ILE A 1 99 ? 4.486 7.672 40.993 1.00 43.22 99 ILE A CA 1
ATOM 789 C C . ILE A 1 99 ? 3.553 7.987 39.820 1.00 43.22 99 ILE A C 1
ATOM 791 O O . ILE A 1 99 ? 3.923 7.909 38.654 1.00 43.22 99 ILE A O 1
ATOM 795 N N . ARG A 1 100 ? 2.312 8.345 40.168 1.00 49.03 100 ARG A N 1
ATOM 796 C CA . ARG A 1 100 ? 1.206 8.698 39.262 1.00 49.03 100 ARG A CA 1
ATOM 797 C C . ARG A 1 100 ? 0.943 10.208 39.262 1.00 49.03 100 ARG A C 1
ATOM 799 O O . ARG A 1 100 ? -0.075 10.647 39.796 1.00 49.03 100 ARG A O 1
ATOM 806 N N . SER A 1 101 ? 1.838 11.046 38.740 1.00 52.91 101 SER A N 1
ATOM 807 C CA . SER A 1 101 ? 1.503 12.475 38.645 1.00 52.91 101 SER A CA 1
ATOM 808 C C . SER A 1 101 ? 2.064 13.160 37.407 1.00 52.91 101 SER A C 1
ATOM 810 O O . SER A 1 101 ? 3.182 12.897 36.969 1.00 52.91 101 SER A O 1
ATOM 812 N N . ALA A 1 102 ? 1.282 14.106 36.881 1.00 52.56 102 ALA A N 1
ATOM 813 C CA . ALA A 1 102 ? 1.671 15.030 35.816 1.00 52.56 102 ALA A CA 1
ATOM 814 C C . ALA A 1 102 ? 2.973 15.805 36.125 1.00 52.56 102 ALA A C 1
ATOM 816 O O . ALA A 1 102 ? 3.607 16.329 35.213 1.00 52.56 102 ALA A O 1
ATOM 817 N N . TRP A 1 103 ? 3.401 15.838 37.394 1.00 54.22 103 TRP A N 1
ATOM 818 C CA . TRP A 1 103 ? 4.651 16.457 37.830 1.00 54.22 103 TRP A CA 1
ATOM 819 C C . TRP A 1 103 ? 5.892 15.659 37.412 1.00 54.22 103 TRP A C 1
ATOM 821 O O . TRP A 1 103 ? 6.916 16.253 37.100 1.00 54.22 103 TRP A O 1
ATOM 831 N N . ALA A 1 104 ? 5.801 14.326 37.329 1.00 56.81 104 ALA A N 1
ATOM 832 C CA . ALA A 1 104 ? 6.902 13.489 36.845 1.00 56.81 104 ALA A CA 1
ATOM 833 C C . ALA A 1 104 ? 7.185 13.731 35.351 1.00 56.81 104 ALA A C 1
ATOM 835 O O . ALA A 1 104 ? 8.338 13.839 34.949 1.00 56.81 104 ALA A O 1
ATOM 836 N N . ALA A 1 105 ? 6.134 13.922 34.546 1.00 55.94 105 ALA A N 1
ATOM 837 C CA . ALA A 1 105 ? 6.279 14.297 33.140 1.00 55.94 105 ALA A CA 1
ATOM 838 C C . ALA A 1 105 ? 6.899 15.700 32.971 1.00 55.94 105 ALA A C 1
ATOM 840 O O . ALA A 1 105 ? 7.683 15.915 32.051 1.00 55.94 105 ALA A O 1
ATOM 841 N N . MET A 1 106 ? 6.590 16.651 33.865 1.00 59.53 106 MET A N 1
ATOM 842 C CA . MET A 1 106 ? 7.254 17.962 33.882 1.00 59.53 106 MET A CA 1
ATOM 843 C C . MET A 1 106 ? 8.722 17.865 34.313 1.00 59.53 106 MET A C 1
ATOM 845 O O . MET A 1 106 ? 9.561 18.508 33.691 1.00 59.53 106 MET A O 1
ATOM 849 N N . ALA A 1 107 ? 9.044 17.024 35.300 1.00 61.59 107 ALA A N 1
ATOM 850 C CA . ALA A 1 107 ? 10.418 16.788 35.741 1.00 61.59 107 ALA A CA 1
ATOM 851 C C . ALA A 1 107 ? 11.288 16.135 34.647 1.00 61.59 107 ALA A C 1
ATOM 853 O O . ALA A 1 107 ? 12.465 16.457 34.525 1.00 61.59 107 ALA A O 1
ATOM 854 N N . GLU A 1 108 ? 10.722 15.259 33.811 1.00 57.69 108 GLU A N 1
ATOM 855 C CA . GLU A 1 108 ? 11.421 14.683 32.649 1.00 57.69 108 GLU A CA 1
ATOM 856 C C . GLU A 1 108 ? 11.720 15.739 31.571 1.00 57.69 108 GLU A C 1
ATOM 858 O O . GLU A 1 108 ? 12.832 15.786 31.041 1.00 57.69 108 GLU A O 1
ATOM 863 N N . VAL A 1 109 ? 10.757 16.622 31.280 1.00 63.94 109 VAL A N 1
ATOM 864 C CA . VAL A 1 109 ? 10.948 17.747 30.347 1.00 63.94 109 VAL A CA 1
ATOM 865 C C . VAL A 1 109 ? 11.961 18.758 30.897 1.00 63.94 109 VAL A C 1
ATOM 867 O O . VAL A 1 109 ? 12.778 19.272 30.135 1.00 63.94 109 VAL A O 1
ATOM 870 N N . GLU A 1 110 ? 11.945 19.015 32.207 1.00 63.22 110 GLU A N 1
ATOM 871 C CA . GLU A 1 110 ? 12.923 19.863 32.899 1.00 63.22 110 GLU A CA 1
ATOM 872 C C . GLU A 1 110 ? 14.334 19.255 32.856 1.00 63.22 110 GLU A C 1
ATOM 874 O O . GLU A 1 110 ? 15.300 19.965 32.581 1.00 63.22 110 GLU A O 1
ATOM 879 N N . ALA A 1 111 ? 14.462 17.939 33.055 1.00 66.12 111 ALA A N 1
ATOM 880 C CA . ALA A 1 111 ? 15.748 17.245 33.078 1.00 66.12 111 ALA A CA 1
ATOM 881 C C . ALA A 1 111 ? 16.412 17.123 31.695 1.00 66.12 111 ALA A C 1
ATOM 883 O O . ALA A 1 111 ? 17.635 17.207 31.592 1.00 66.12 111 ALA A O 1
ATOM 884 N N . LEU A 1 112 ? 15.630 16.899 30.634 1.00 64.19 112 LEU A N 1
ATOM 885 C CA . LEU A 1 112 ? 16.150 16.630 29.283 1.00 64.19 112 LEU A CA 1
ATOM 886 C C . LEU A 1 112 ? 16.014 17.818 28.323 1.00 64.19 112 LEU A C 1
ATOM 888 O O . LEU A 1 112 ? 16.484 17.741 27.185 1.00 64.19 112 LEU A O 1
ATOM 892 N N . GLY A 1 113 ? 15.348 18.900 28.742 1.00 58.22 113 GLY A N 1
ATOM 893 C CA . GLY A 1 113 ? 15.072 20.083 27.917 1.00 58.22 113 GLY A CA 1
ATOM 894 C C . GLY A 1 113 ? 14.247 19.796 26.656 1.00 58.22 113 GLY A C 1
ATOM 895 O O . GLY A 1 113 ? 14.085 20.668 25.805 1.00 58.22 113 GLY A O 1
ATOM 896 N N . THR A 1 114 ? 13.757 18.565 26.503 1.00 56.53 114 THR A N 1
ATOM 897 C CA . THR A 1 114 ? 13.082 18.045 25.316 1.00 56.53 114 THR A CA 1
ATOM 898 C C . THR A 1 114 ? 12.076 16.977 25.734 1.00 56.53 114 THR A C 1
ATOM 900 O O . THR A 1 114 ? 12.243 16.292 26.742 1.00 56.53 114 THR A O 1
ATOM 903 N N . MET A 1 115 ? 10.991 16.858 24.972 1.00 56.16 115 MET A N 1
ATOM 904 C CA . MET A 1 115 ? 9.977 15.835 25.203 1.00 56.16 115 MET A CA 1
ATOM 905 C C . MET A 1 115 ? 10.539 14.467 24.805 1.00 56.16 115 MET A C 1
ATOM 907 O O . MET A 1 115 ? 10.911 14.273 23.649 1.00 56.16 115 MET A O 1
ATOM 911 N N . VAL A 1 116 ? 10.606 13.532 25.755 1.00 62.34 116 VAL A N 1
ATOM 912 C CA . VAL A 1 116 ? 11.051 12.157 25.491 1.00 62.34 116 VAL A CA 1
ATOM 913 C C . VAL A 1 116 ? 10.007 11.445 24.641 1.00 62.34 116 VAL A C 1
ATOM 915 O O . VAL A 1 116 ? 8.821 11.437 24.979 1.00 62.34 116 VAL A O 1
ATOM 918 N N . ASP A 1 117 ? 10.458 10.845 23.541 1.00 63.91 117 ASP A N 1
ATOM 919 C CA . ASP A 1 117 ? 9.604 10.046 22.670 1.00 63.91 117 ASP A CA 1
ATOM 920 C C . ASP A 1 117 ? 9.054 8.845 23.450 1.00 63.91 117 ASP A C 1
ATOM 922 O O . ASP A 1 117 ? 9.803 8.044 24.021 1.00 63.91 117 ASP A O 1
ATOM 926 N N . ARG A 1 118 ? 7.727 8.744 23.535 1.00 70.50 118 ARG A N 1
ATOM 927 C CA . ARG A 1 118 ? 7.070 7.647 24.247 1.00 70.50 118 ARG A CA 1
ATOM 928 C C . ARG A 1 118 ? 6.958 6.458 23.311 1.00 70.50 118 ARG A C 1
ATOM 930 O O . ARG A 1 118 ? 6.560 6.588 22.161 1.00 70.50 118 ARG A O 1
ATOM 937 N N . SER A 1 119 ? 7.251 5.270 23.828 1.00 78.06 119 SER A N 1
ATOM 938 C CA . SER A 1 119 ? 7.008 4.049 23.062 1.00 78.06 119 SER A CA 1
ATOM 939 C C . SER A 1 119 ? 5.498 3.835 22.863 1.00 78.06 119 SER A C 1
ATOM 941 O O . SER A 1 119 ? 4.731 4.048 23.808 1.00 78.06 119 SER A O 1
ATOM 943 N N . PRO A 1 120 ? 5.053 3.401 21.669 1.00 84.06 120 PRO A N 1
ATOM 944 C CA . PRO A 1 120 ? 3.665 3.009 21.449 1.00 84.06 120 PRO A CA 1
ATOM 945 C C . PRO A 1 120 ? 3.211 1.909 22.420 1.00 84.06 120 PRO A C 1
ATOM 947 O O . PRO A 1 120 ? 3.998 1.039 22.798 1.00 84.06 120 PRO A O 1
ATOM 950 N N . ASN A 1 121 ? 1.931 1.922 22.795 1.00 86.62 121 ASN A N 1
ATOM 951 C CA . ASN A 1 121 ? 1.318 0.894 23.636 1.00 86.62 121 ASN A CA 1
ATOM 952 C C . ASN A 1 121 ? 1.039 -0.415 22.873 1.00 86.62 121 ASN A C 1
ATOM 954 O O . ASN A 1 121 ? 1.408 -0.584 21.708 1.00 86.62 121 ASN A O 1
ATOM 958 N N . SER A 1 122 ? 0.344 -1.350 23.529 1.00 85.44 122 SER A N 1
ATOM 959 C CA . SER A 1 122 ? 0.004 -2.678 22.995 1.00 85.44 122 SER A CA 1
ATOM 960 C C . SER A 1 122 ? -0.872 -2.655 21.723 1.00 85.44 122 SER A C 1
ATOM 962 O O . SER A 1 122 ? -1.008 -3.682 21.045 1.00 85.44 122 SER A O 1
ATOM 964 N N . TYR A 1 123 ? -1.441 -1.494 21.377 1.00 85.94 123 TYR A N 1
ATOM 965 C CA . TYR A 1 123 ? -2.222 -1.252 20.160 1.00 85.94 123 TYR A CA 1
ATOM 966 C C . TYR A 1 123 ? -1.476 -0.414 19.115 1.00 85.94 123 TYR A C 1
ATOM 968 O O . TYR A 1 123 ? -2.022 -0.138 18.049 1.00 85.94 123 TYR A O 1
ATOM 976 N N . GLY A 1 124 ? -0.229 -0.017 19.384 1.00 84.06 124 GLY A N 1
ATOM 977 C CA . GLY A 1 124 ? 0.557 0.827 18.484 1.00 84.06 124 GLY A CA 1
ATOM 978 C C . GLY A 1 124 ? 0.183 2.312 18.533 1.00 84.06 124 GLY A C 1
ATOM 979 O O . GLY A 1 124 ? 0.486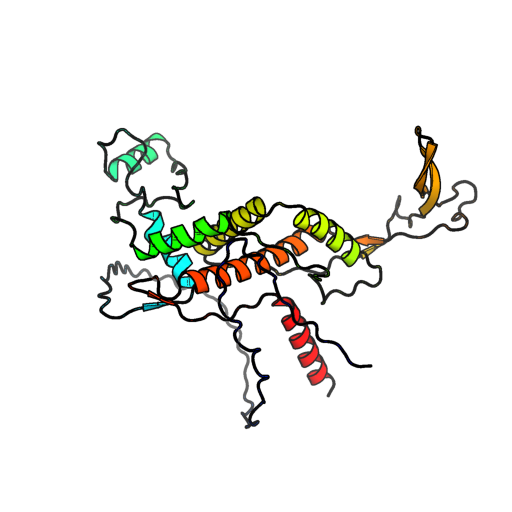 3.034 17.587 1.00 84.06 124 GLY A O 1
ATOM 980 N N . VAL A 1 125 ? -0.460 2.772 19.613 1.00 86.81 125 VAL A N 1
ATOM 981 C CA . VAL A 1 125 ? -0.829 4.182 19.834 1.00 86.81 125 VAL A CA 1
ATOM 982 C C . VAL A 1 125 ? 0.051 4.783 20.925 1.00 86.81 125 VAL A C 1
ATOM 984 O O . VAL A 1 125 ? 0.399 4.104 21.887 1.00 86.81 125 VAL A O 1
ATOM 987 N N . ILE A 1 126 ? 0.410 6.060 20.798 1.00 85.94 126 ILE A N 1
ATOM 988 C CA . ILE A 1 126 ? 1.145 6.783 21.842 1.00 85.94 126 ILE A CA 1
ATOM 989 C C . ILE A 1 126 ? 0.200 7.093 23.018 1.00 85.94 126 ILE A C 1
ATOM 991 O O . ILE A 1 126 ? -0.819 7.754 22.796 1.00 85.94 126 ILE A O 1
ATOM 995 N N . PRO A 1 127 ? 0.504 6.656 24.257 1.00 85.19 127 PRO A N 1
ATOM 996 C CA . PRO A 1 127 ? -0.340 6.950 25.410 1.00 85.19 127 PRO A CA 1
ATOM 997 C C . PRO A 1 127 ? -0.453 8.443 25.716 1.00 85.19 127 PRO A C 1
ATOM 999 O O . PRO A 1 127 ? 0.534 9.186 25.651 1.00 85.19 127 PRO A O 1
ATOM 1002 N N . GLY A 1 128 ? -1.644 8.863 26.138 1.00 77.88 128 GLY A N 1
ATOM 1003 C CA . GLY A 1 128 ? -1.927 10.225 26.573 1.00 77.88 128 GLY A CA 1
ATOM 1004 C C . GLY A 1 128 ? -1.073 10.667 27.768 1.00 77.88 128 GLY A C 1
ATOM 1005 O O . GLY A 1 128 ? -0.600 9.872 28.585 1.00 77.88 128 GLY A O 1
ATOM 1006 N N . PHE A 1 129 ? -0.858 11.978 27.886 1.00 72.00 129 PHE A N 1
ATOM 1007 C CA . PHE A 1 129 ? -0.100 12.560 29.001 1.00 72.00 129 PHE A CA 1
ATOM 1008 C C . PHE A 1 129 ? -0.879 12.568 30.314 1.00 72.00 129 PHE A C 1
ATOM 1010 O O . PHE A 1 129 ? -0.282 12.448 31.381 1.00 72.00 129 PHE A O 1
ATOM 1017 N N . VAL A 1 130 ? -2.199 12.712 30.227 1.00 74.50 130 VAL A N 1
ATOM 1018 C CA . VAL A 1 130 ? -3.100 12.804 31.373 1.00 74.50 130 VAL A CA 1
ATOM 1019 C C . VAL A 1 130 ? -3.830 11.478 31.519 1.00 74.50 130 VAL A C 1
ATOM 1021 O O . VAL A 1 130 ? -4.314 10.940 30.525 1.00 74.50 130 VAL A O 1
ATOM 1024 N N . ASP A 1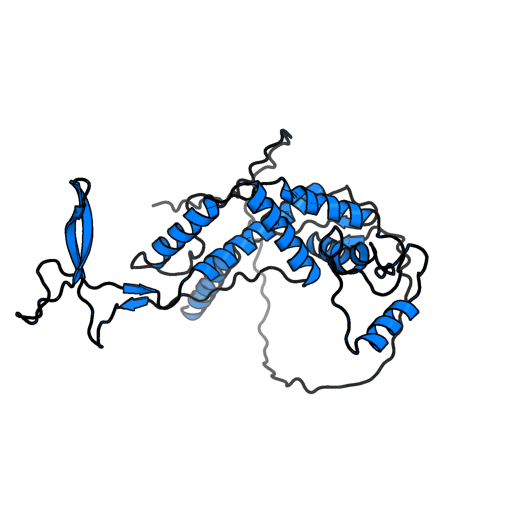 131 ? -3.910 10.976 32.749 1.00 78.44 131 ASP A N 1
ATOM 1025 C CA . ASP A 1 131 ? -4.784 9.854 33.084 1.00 78.44 131 ASP A CA 1
ATOM 1026 C C . ASP A 1 131 ? -6.241 10.274 32.837 1.00 78.44 131 ASP A C 1
ATOM 1028 O O . ASP A 1 131 ? -6.789 11.131 33.534 1.00 78.44 131 ASP A O 1
ATOM 1032 N N . ALA A 1 132 ? -6.828 9.723 31.777 1.00 79.19 132 ALA A N 1
ATOM 1033 C CA . ALA A 1 132 ? -8.195 9.989 31.344 1.00 79.19 132 ALA A CA 1
ATOM 1034 C C . ALA A 1 132 ? -9.131 8.805 31.651 1.00 79.19 132 ALA A C 1
ATOM 1036 O O . ALA A 1 132 ? -10.211 8.707 31.063 1.00 79.19 132 ALA A O 1
ATOM 1037 N N . GLY A 1 133 ? -8.722 7.923 32.571 1.00 85.38 133 GLY A N 1
ATOM 1038 C CA . GLY A 1 133 ? -9.459 6.726 32.952 1.00 85.38 133 GLY A CA 1
ATOM 1039 C C . GLY A 1 133 ? -9.247 5.550 32.000 1.00 85.38 133 GLY A C 1
ATOM 1040 O O . GLY A 1 133 ? -8.357 5.551 31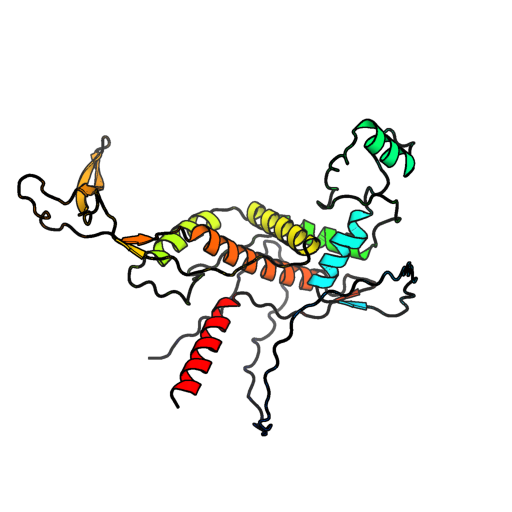.152 1.00 85.38 133 GLY A O 1
ATOM 1041 N N . GLU A 1 134 ? -10.073 4.519 32.161 1.00 88.88 134 GLU A N 1
ATOM 1042 C CA . GLU A 1 134 ? -9.980 3.297 31.362 1.00 88.88 134 GLU A CA 1
ATOM 1043 C C . GLU A 1 134 ? -10.532 3.501 29.935 1.00 88.88 134 GLU A C 1
ATOM 1045 O O . GLU A 1 134 ? -11.500 4.249 29.749 1.00 88.88 134 GLU A O 1
ATOM 1050 N N . PRO A 1 135 ? -9.945 2.844 28.913 1.00 93.00 135 PRO A N 1
ATOM 1051 C CA . PRO A 1 135 ? -10.506 2.831 27.566 1.00 93.00 135 PRO A CA 1
ATOM 1052 C C . PRO A 1 135 ? -11.933 2.280 27.541 1.00 93.00 135 PRO A C 1
ATOM 1054 O O . PRO A 1 135 ? -12.253 1.305 28.222 1.00 93.00 135 PRO A O 1
ATOM 1057 N N . HIS A 1 136 ? -12.780 2.855 26.690 1.00 93.56 136 HIS A N 1
ATOM 1058 C CA . HIS A 1 136 ? -14.143 2.371 26.499 1.00 93.56 136 HIS A CA 1
ATOM 1059 C C . HIS A 1 136 ? -14.197 0.907 26.003 1.00 93.56 136 HIS A C 1
ATOM 1061 O O . HIS A 1 136 ? -13.425 0.504 25.129 1.00 93.56 136 HIS A O 1
ATOM 1067 N N . GLU A 1 137 ? -15.167 0.112 26.480 1.00 94.38 137 GLU A N 1
ATOM 1068 C CA . GLU A 1 137 ? -15.294 -1.322 26.145 1.00 94.38 137 GLU A CA 1
ATOM 1069 C C . GLU A 1 137 ? -15.411 -1.568 24.630 1.00 94.38 137 GLU A C 1
ATOM 1071 O O . GLU A 1 137 ? -14.797 -2.485 24.084 1.00 94.38 137 GLU A O 1
ATOM 1076 N N . ASP A 1 138 ? -16.178 -0.736 23.921 1.00 95.31 138 ASP A N 1
ATOM 1077 C CA . ASP A 1 138 ? -16.298 -0.856 22.464 1.00 95.31 138 ASP A CA 1
ATOM 1078 C C . ASP A 1 138 ? -14.983 -0.534 21.737 1.00 95.31 138 ASP A C 1
ATOM 1080 O O . ASP A 1 138 ? -14.710 -1.144 20.705 1.00 95.31 138 ASP A O 1
ATOM 1084 N N . ALA A 1 139 ? -14.134 0.348 22.278 1.00 96.00 139 ALA A N 1
ATOM 1085 C CA . ALA A 1 139 ? -12.818 0.615 21.699 1.00 96.00 139 ALA A CA 1
ATOM 1086 C C . ALA A 1 139 ? -11.889 -0.599 21.842 1.00 96.00 139 ALA A C 1
ATOM 1088 O O . ALA A 1 139 ? -11.173 -0.933 20.898 1.00 96.00 139 ALA A O 1
ATOM 1089 N N . LEU A 1 140 ? -11.960 -1.317 22.970 1.00 96.12 140 LEU A N 1
ATOM 1090 C CA . LEU A 1 140 ? -11.228 -2.574 23.163 1.00 96.12 140 LEU A CA 1
ATOM 1091 C C . LEU A 1 140 ? -11.685 -3.652 22.167 1.00 96.12 140 LEU A C 1
ATOM 1093 O O . LEU A 1 140 ? -10.854 -4.302 21.536 1.00 96.12 140 LEU A O 1
ATOM 1097 N N . LYS A 1 141 ? -12.998 -3.783 21.924 1.00 96.81 141 LYS A N 1
ATOM 1098 C CA . LYS A 1 141 ? -13.526 -4.701 20.891 1.00 96.81 141 LYS A CA 1
ATOM 1099 C C . LYS A 1 141 ? -13.049 -4.336 19.488 1.00 96.81 141 LYS A C 1
ATOM 1101 O O . LYS A 1 141 ? -12.731 -5.224 18.697 1.00 96.81 141 LYS A O 1
ATOM 1106 N N . VAL A 1 142 ? -13.007 -3.040 19.171 1.00 97.62 142 VAL A N 1
ATOM 1107 C CA . VAL A 1 142 ? -12.451 -2.543 17.905 1.00 97.62 142 VAL A CA 1
ATOM 1108 C C . VAL A 1 142 ? -10.975 -2.925 17.795 1.00 97.62 142 VAL A C 1
ATOM 1110 O O . VAL A 1 142 ? -10.566 -3.457 16.764 1.00 97.62 142 VAL A O 1
ATOM 1113 N N . ALA A 1 143 ? -10.189 -2.720 18.853 1.00 96.81 143 ALA A N 1
ATOM 1114 C CA . ALA A 1 143 ? -8.776 -3.079 18.878 1.00 96.81 143 ALA A CA 1
ATOM 1115 C C . ALA A 1 143 ? -8.552 -4.581 18.657 1.00 96.81 143 ALA A C 1
ATOM 1117 O O . ALA A 1 143 ? -7.679 -4.965 17.877 1.00 96.81 143 ALA A O 1
ATOM 1118 N N . ASP A 1 144 ? -9.366 -5.432 19.282 1.00 96.88 144 ASP A N 1
ATOM 1119 C CA . ASP A 1 144 ? -9.290 -6.882 19.113 1.00 96.88 144 ASP A CA 1
ATOM 1120 C C . ASP A 1 144 ? -9.663 -7.333 17.697 1.00 96.88 144 ASP A C 1
ATOM 1122 O O . ASP A 1 144 ? -8.963 -8.174 17.126 1.00 96.88 144 ASP A O 1
ATOM 1126 N N . ALA A 1 145 ? -10.698 -6.741 17.092 1.00 97.62 145 ALA A N 1
ATOM 1127 C CA . ALA A 1 145 ? -11.059 -7.004 15.696 1.00 97.62 145 ALA A CA 1
ATOM 1128 C C . ALA A 1 145 ? -9.938 -6.572 14.733 1.00 97.62 145 ALA A C 1
ATOM 1130 O O . ALA A 1 145 ? -9.546 -7.318 13.837 1.00 97.62 145 ALA A O 1
ATOM 1131 N N . VAL A 1 146 ? -9.338 -5.398 14.957 1.00 97.69 146 VAL A N 1
ATOM 1132 C CA . VAL A 1 146 ? -8.192 -4.933 14.160 1.00 97.69 146 VAL A CA 1
ATOM 1133 C C . VAL A 1 146 ? -6.994 -5.865 14.342 1.00 97.69 146 VAL A C 1
ATOM 1135 O O . VAL A 1 146 ? -6.386 -6.285 13.358 1.00 97.69 146 VAL A O 1
ATOM 1138 N N . ARG A 1 147 ? -6.682 -6.282 15.573 1.00 96.50 147 ARG A N 1
ATOM 1139 C CA . ARG A 1 147 ? -5.613 -7.250 15.870 1.00 96.50 147 ARG A CA 1
ATOM 1140 C C . ARG A 1 147 ? -5.863 -8.609 15.206 1.00 96.50 147 ARG A C 1
ATOM 1142 O O . ARG A 1 147 ? -4.903 -9.265 14.787 1.00 96.50 147 ARG A O 1
ATOM 1149 N N . ALA A 1 148 ? -7.121 -9.027 15.062 1.00 96.06 148 ALA A N 1
ATOM 1150 C CA . ALA A 1 148 ? -7.486 -10.264 14.377 1.00 96.06 148 ALA A CA 1
ATOM 1151 C C . ALA A 1 148 ? -7.093 -10.263 12.889 1.00 96.06 148 ALA A C 1
ATOM 1153 O O . ALA A 1 148 ? -6.734 -11.326 12.381 1.00 96.06 148 ALA A O 1
ATOM 1154 N N . LEU A 1 149 ? -7.003 -9.095 12.233 1.00 95.44 149 LEU A N 1
ATOM 1155 C CA . LEU A 1 149 ? -6.518 -8.976 10.846 1.00 95.44 149 LEU A CA 1
ATOM 1156 C C . LEU A 1 149 ? -5.122 -9.576 10.642 1.00 95.44 149 LEU A C 1
ATOM 1158 O O . LEU A 1 149 ? -4.808 -10.049 9.557 1.00 95.44 149 LEU A O 1
ATOM 1162 N N . THR A 1 150 ? -4.285 -9.628 11.685 1.00 95.19 150 THR A N 1
ATOM 1163 C CA . THR A 1 150 ? -2.945 -10.246 11.613 1.00 95.19 150 THR A CA 1
ATOM 1164 C C . THR A 1 150 ? -2.967 -11.752 11.326 1.00 95.19 150 THR A C 1
ATOM 1166 O O . THR A 1 150 ? -1.919 -12.339 11.040 1.00 95.19 150 THR A O 1
ATOM 1169 N N . ARG A 1 151 ? -4.144 -12.378 11.432 1.00 93.75 151 ARG A N 1
ATOM 1170 C CA . ARG A 1 151 ? -4.403 -13.794 11.151 1.00 93.75 151 ARG A CA 1
ATOM 1171 C C . ARG A 1 151 ? -5.081 -14.013 9.797 1.00 93.75 151 ARG A C 1
ATOM 1173 O O . ARG A 1 151 ? -5.253 -15.163 9.412 1.00 93.75 151 ARG A O 1
ATOM 1180 N N . GLU A 1 152 ? -5.460 -12.939 9.114 1.00 92.50 152 GLU A N 1
ATOM 1181 C CA . GLU A 1 152 ? -6.122 -12.971 7.813 1.00 92.50 152 GLU A CA 1
ATOM 1182 C C . GLU A 1 152 ? -5.101 -12.784 6.682 1.00 92.50 152 GLU A C 1
ATOM 1184 O O . GLU A 1 152 ? -4.027 -12.207 6.880 1.00 92.50 152 GLU A O 1
ATOM 1189 N N . GLY A 1 153 ? -5.443 -13.279 5.492 1.00 90.88 153 GLY A N 1
ATOM 1190 C CA . GLY A 1 153 ? -4.669 -13.096 4.264 1.00 90.88 153 GLY A CA 1
ATOM 1191 C C . GLY A 1 153 ? -5.340 -12.098 3.321 1.00 90.88 153 GLY A C 1
ATOM 1192 O O . GLY A 1 153 ? -6.561 -12.126 3.144 1.00 90.88 153 GLY A O 1
ATOM 1193 N N . PHE A 1 154 ? -4.545 -11.225 2.703 1.00 93.44 154 PHE A N 1
ATOM 1194 C CA . PHE A 1 154 ? -5.005 -10.275 1.691 1.00 93.44 154 PHE A CA 1
ATOM 1195 C C . PHE A 1 154 ? -4.304 -10.556 0.365 1.00 93.44 154 PHE A C 1
ATOM 1197 O O . PHE A 1 154 ? -3.175 -10.121 0.145 1.00 93.44 154 PHE A O 1
ATOM 1204 N N . ASP A 1 155 ? -5.002 -11.271 -0.514 1.00 92.12 155 ASP A N 1
ATOM 1205 C CA . ASP A 1 155 ? -4.471 -11.681 -1.810 1.00 92.12 155 ASP A CA 1
ATOM 1206 C C . ASP A 1 155 ? -4.768 -10.648 -2.901 1.00 92.12 155 ASP A C 1
ATOM 1208 O O . ASP A 1 155 ? -5.868 -10.089 -2.997 1.00 92.12 155 ASP A O 1
ATOM 1212 N N . ILE A 1 156 ? -3.786 -10.442 -3.779 1.00 91.31 156 ILE A N 1
ATOM 1213 C CA . ILE A 1 156 ? -3.951 -9.643 -4.992 1.00 91.31 156 ILE A CA 1
ATOM 1214 C C . ILE A 1 156 ? -4.502 -10.555 -6.097 1.00 91.31 156 ILE A C 1
ATOM 1216 O O . ILE A 1 156 ? -3.853 -11.554 -6.423 1.00 91.31 156 ILE A O 1
ATOM 1220 N N . PRO A 1 157 ? -5.654 -10.225 -6.716 1.00 89.69 157 PRO A N 1
ATOM 1221 C CA . PRO A 1 157 ? -6.228 -11.047 -7.775 1.00 89.69 157 PRO A CA 1
ATOM 1222 C C . PRO A 1 157 ? -5.269 -11.277 -8.953 1.00 89.69 157 PRO A C 1
ATOM 1224 O O . PRO A 1 157 ? -4.496 -10.395 -9.348 1.00 89.69 157 PRO A O 1
ATOM 1227 N N . GLU A 1 158 ? -5.358 -12.461 -9.554 1.00 87.69 158 GLU A N 1
ATOM 1228 C CA . GLU A 1 158 ? -4.680 -12.757 -10.815 1.00 87.69 158 GLU A CA 1
ATOM 1229 C C . GLU A 1 158 ? -5.218 -11.848 -11.932 1.00 87.69 158 GLU A C 1
ATOM 1231 O O . GLU A 1 158 ? -6.410 -11.531 -11.979 1.00 87.69 158 GLU A O 1
ATOM 1236 N N . GLY A 1 159 ? -4.326 -11.369 -12.803 1.00 89.06 159 GLY A N 1
ATOM 1237 C CA . GLY A 1 159 ? -4.684 -10.434 -13.874 1.00 89.06 159 GLY A CA 1
ATOM 1238 C C . GLY A 1 159 ? -5.137 -9.051 -13.389 1.00 89.06 159 GLY A C 1
ATOM 1239 O O . GLY A 1 159 ? -5.746 -8.298 -14.153 1.00 89.06 159 GLY A O 1
ATOM 1240 N N . TRP A 1 160 ? -4.883 -8.695 -12.123 1.00 92.69 160 TRP A N 1
ATOM 1241 C CA . TRP A 1 160 ? -5.169 -7.355 -11.624 1.00 92.69 160 TRP A CA 1
ATOM 1242 C C . TRP A 1 160 ? -4.354 -6.300 -12.380 1.00 92.69 160 TRP A C 1
ATOM 1244 O O . TRP A 1 160 ? -3.130 -6.295 -12.335 1.00 92.69 160 TRP A O 1
ATOM 1254 N N . GLN A 1 161 ? -5.055 -5.381 -13.045 1.00 92.25 161 GLN A N 1
ATOM 1255 C CA . GLN A 1 161 ? -4.449 -4.237 -13.721 1.00 92.25 161 GLN A CA 1
ATOM 1256 C C . GLN A 1 161 ? -4.593 -2.992 -12.837 1.00 92.25 161 GLN A C 1
ATOM 1258 O O . GLN A 1 161 ? -5.710 -2.462 -12.729 1.00 92.25 161 GLN A O 1
ATOM 1263 N N . PRO A 1 162 ? -3.507 -2.523 -12.187 1.00 94.38 162 PRO A N 1
ATOM 1264 C CA . PRO A 1 162 ? -3.545 -1.333 -11.356 1.00 94.38 162 PRO A CA 1
ATOM 1265 C C . PRO A 1 162 ? -3.867 -0.093 -12.178 1.00 94.38 162 PRO A C 1
ATOM 1267 O O . PRO A 1 162 ? -4.698 0.667 -11.703 1.00 94.38 162 PRO A O 1
ATOM 1270 N N . PHE A 1 163 ? -3.317 0.078 -13.389 1.00 95.62 163 PHE A N 1
ATOM 1271 C CA . PHE A 1 163 ? -3.406 1.305 -14.203 1.00 95.62 163 PHE A CA 1
ATOM 1272 C C . PHE A 1 163 ? -4.152 1.126 -15.538 1.00 95.62 163 PHE A C 1
ATOM 1274 O O . PHE A 1 163 ? -3.562 1.310 -16.599 1.00 95.62 163 PHE A O 1
ATOM 1281 N N . PRO A 1 164 ? -5.449 0.771 -15.539 1.00 92.69 164 PRO A N 1
ATOM 1282 C CA . PRO A 1 164 ? -6.211 0.622 -16.783 1.00 92.69 164 PRO A CA 1
ATOM 1283 C C . PRO A 1 164 ? -6.355 1.930 -17.580 1.00 92.69 164 PRO A C 1
ATOM 1285 O O . PRO A 1 164 ? -6.767 1.898 -18.734 1.00 92.69 164 PRO A O 1
ATOM 1288 N N . GLU A 1 165 ? -6.093 3.079 -16.956 1.00 92.31 165 GLU A N 1
ATOM 1289 C CA . GLU A 1 165 ? -6.122 4.395 -17.594 1.00 92.31 165 GLU A CA 1
ATOM 1290 C C . GLU A 1 165 ? -4.841 4.772 -18.343 1.00 92.31 165 GLU A C 1
ATOM 1292 O O . GLU A 1 165 ? -4.840 5.767 -19.065 1.00 92.31 165 GLU A O 1
ATOM 1297 N N . TRP A 1 166 ? -3.742 4.046 -18.124 1.00 93.94 166 TRP A N 1
ATOM 1298 C CA . TRP A 1 166 ? -2.474 4.332 -18.779 1.00 93.94 166 TRP A CA 1
ATOM 1299 C C . TRP A 1 166 ? -2.394 3.518 -20.062 1.00 93.94 166 TRP A C 1
ATOM 1301 O O . TRP A 1 166 ? -2.462 2.292 -20.042 1.00 93.94 166 TRP A O 1
ATOM 1311 N N . GLU A 1 167 ? -2.258 4.214 -21.185 1.00 92.31 167 GLU A N 1
ATOM 1312 C CA . GLU A 1 167 ? -1.891 3.573 -22.441 1.00 92.31 167 GLU A CA 1
ATOM 1313 C C . GLU A 1 167 ? -0.472 3.014 -22.313 1.00 92.31 167 GLU A C 1
ATOM 1315 O O . GLU A 1 167 ? 0.420 3.688 -21.800 1.00 92.31 167 GLU A O 1
ATOM 1320 N N . ASP A 1 168 ? -0.272 1.788 -22.783 1.00 93.88 168 ASP A N 1
ATOM 1321 C CA . ASP A 1 168 ? 1.008 1.089 -22.705 1.00 93.88 168 ASP A CA 1
ATOM 1322 C C . ASP A 1 168 ? 1.284 0.380 -24.031 1.00 93.88 168 ASP A C 1
ATOM 1324 O O . ASP A 1 168 ? 1.158 -0.836 -24.167 1.00 93.88 168 ASP A O 1
ATOM 1328 N N . GLU A 1 169 ? 1.609 1.166 -25.060 1.00 92.62 169 GLU A N 1
ATOM 1329 C CA . GLU A 1 169 ? 1.842 0.648 -26.414 1.00 92.62 169 GLU A CA 1
ATOM 1330 C C . GLU A 1 169 ? 3.003 -0.352 -26.479 1.00 92.62 169 GLU A C 1
ATOM 1332 O O . GLU A 1 169 ? 3.058 -1.185 -27.385 1.00 92.62 169 GLU A O 1
ATOM 1337 N N . ARG A 1 170 ? 3.968 -0.230 -25.559 1.00 93.25 170 ARG A N 1
ATOM 1338 C CA . ARG A 1 170 ? 5.215 -1.007 -25.550 1.00 93.25 170 ARG A CA 1
ATOM 1339 C C . ARG A 1 170 ? 5.229 -2.132 -24.525 1.00 93.25 170 ARG A C 1
ATOM 1341 O O . ARG A 1 170 ? 6.182 -2.903 -24.537 1.00 93.25 170 ARG A O 1
ATOM 1348 N N . GLY A 1 171 ? 4.207 -2.234 -23.677 1.00 95.31 171 GLY A N 1
ATOM 1349 C CA . GLY A 1 171 ? 4.143 -3.219 -22.597 1.00 95.31 171 GLY A CA 1
ATOM 1350 C C . GLY A 1 171 ? 5.080 -2.920 -21.421 1.00 95.31 171 GLY A C 1
ATOM 1351 O O . GLY A 1 171 ? 5.241 -3.768 -20.552 1.00 95.31 171 GLY A O 1
ATOM 1352 N N . LEU A 1 172 ? 5.716 -1.742 -21.373 1.00 95.75 172 LEU A N 1
ATOM 1353 C CA . LEU A 1 172 ? 6.721 -1.420 -20.352 1.00 95.75 172 LEU A CA 1
ATOM 1354 C C . LEU A 1 172 ? 6.093 -1.276 -18.966 1.00 95.75 172 LEU A C 1
ATOM 1356 O O . LEU A 1 172 ? 6.688 -1.675 -17.963 1.00 95.75 172 LEU A O 1
ATOM 1360 N N . ILE A 1 173 ? 4.894 -0.695 -18.908 1.00 96.44 173 ILE A N 1
ATOM 1361 C CA . ILE A 1 173 ? 4.154 -0.527 -17.658 1.00 96.44 173 ILE A CA 1
ATOM 1362 C C . ILE A 1 173 ? 3.636 -1.891 -17.204 1.00 96.44 173 ILE A C 1
ATOM 1364 O O . ILE A 1 173 ? 3.779 -2.229 -16.033 1.00 96.44 173 ILE A O 1
ATOM 1368 N N . ALA A 1 174 ? 3.062 -2.679 -18.115 1.00 95.50 174 ALA A N 1
ATOM 1369 C CA . ALA A 1 174 ? 2.554 -4.016 -17.835 1.00 95.50 174 ALA A CA 1
ATOM 1370 C C . ALA A 1 174 ? 3.653 -4.954 -17.312 1.00 95.50 174 ALA A C 1
ATOM 1372 O O . ALA A 1 174 ? 3.429 -5.640 -16.314 1.00 95.50 174 ALA A O 1
ATOM 1373 N N . ASP A 1 175 ? 4.841 -4.930 -17.922 1.00 94.81 175 ASP A N 1
ATOM 1374 C CA . ASP A 1 175 ? 5.986 -5.745 -17.508 1.00 94.81 175 ASP A CA 1
ATOM 1375 C C . ASP A 1 175 ? 6.466 -5.381 -16.093 1.00 94.81 175 ASP A C 1
ATOM 1377 O O . ASP A 1 175 ? 6.664 -6.259 -15.248 1.00 94.81 175 ASP A O 1
ATOM 1381 N N . GLU A 1 176 ? 6.622 -4.085 -15.793 1.00 95.69 176 GLU A N 1
ATOM 1382 C CA . GLU A 1 176 ? 7.047 -3.646 -14.457 1.00 95.69 176 GLU A CA 1
ATOM 1383 C C . GLU A 1 176 ? 5.953 -3.890 -13.408 1.00 95.69 176 GLU A C 1
ATOM 1385 O O . GLU A 1 176 ? 6.254 -4.293 -12.283 1.00 95.69 176 GLU A O 1
ATOM 1390 N N . VAL A 1 177 ? 4.677 -3.711 -13.766 1.00 96.56 177 VAL A N 1
ATOM 1391 C CA . VAL A 1 177 ? 3.546 -4.081 -12.909 1.00 96.56 177 VAL A CA 1
ATOM 1392 C C . VAL A 1 177 ? 3.614 -5.561 -12.562 1.00 96.56 177 VAL A C 1
ATOM 1394 O O . VAL A 1 177 ? 3.602 -5.884 -11.378 1.00 96.56 177 VAL A O 1
ATOM 1397 N N . GLU A 1 178 ? 3.720 -6.457 -13.544 1.00 95.31 178 GLU A N 1
ATOM 1398 C CA . GLU A 1 178 ? 3.719 -7.898 -13.283 1.00 95.31 178 GLU A CA 1
ATOM 1399 C C . GLU A 1 178 ? 4.900 -8.305 -12.399 1.00 95.31 178 GLU A C 1
ATOM 1401 O O . GLU A 1 178 ? 4.721 -9.047 -11.435 1.00 95.31 178 GLU A O 1
ATOM 1406 N N . ARG A 1 179 ? 6.081 -7.719 -12.628 1.00 94.38 179 ARG A N 1
ATOM 1407 C CA . ARG A 1 179 ? 7.255 -7.914 -11.769 1.00 94.38 179 ARG A CA 1
ATOM 1408 C C . ARG A 1 179 ? 7.002 -7.508 -10.314 1.00 94.38 179 ARG A C 1
ATOM 1410 O O . ARG A 1 179 ? 7.459 -8.186 -9.391 1.00 94.38 179 ARG A O 1
ATOM 1417 N N . VAL A 1 180 ? 6.312 -6.390 -10.082 1.00 96.25 180 VAL A N 1
ATOM 1418 C CA . VAL A 1 180 ? 5.946 -5.954 -8.726 1.00 96.25 180 VAL A CA 1
ATOM 1419 C C . VAL A 1 180 ? 4.887 -6.883 -8.135 1.00 96.25 180 VAL A C 1
ATOM 1421 O O . VAL A 1 180 ? 5.022 -7.294 -6.985 1.00 96.25 180 VAL A O 1
ATOM 1424 N N . LEU A 1 181 ? 3.869 -7.266 -8.908 1.00 95.12 181 LEU A N 1
ATOM 1425 C CA . LEU A 1 181 ? 2.811 -8.162 -8.440 1.00 95.12 181 LEU A CA 1
ATOM 1426 C C . LEU A 1 181 ? 3.336 -9.553 -8.089 1.00 95.12 181 LEU A C 1
ATOM 1428 O O . LEU A 1 181 ? 2.900 -10.111 -7.089 1.00 95.12 181 LEU A O 1
ATOM 1432 N N . GLU A 1 182 ? 4.282 -10.100 -8.849 1.00 94.06 182 GLU A N 1
ATOM 1433 C CA . GLU A 1 182 ? 4.928 -11.378 -8.541 1.00 94.06 182 GLU A CA 1
ATOM 1434 C C . GLU A 1 182 ? 5.596 -11.345 -7.157 1.00 94.06 182 GLU A C 1
ATOM 1436 O O . GLU A 1 182 ? 5.396 -12.244 -6.338 1.00 94.06 182 GLU A O 1
ATOM 1441 N N . GLN A 1 183 ? 6.311 -10.261 -6.844 1.00 92.62 183 GLN A N 1
ATOM 1442 C CA . GLN A 1 183 ? 6.943 -10.077 -5.535 1.00 92.62 183 GLN A CA 1
ATOM 1443 C C . GLN A 1 183 ? 5.922 -9.914 -4.406 1.00 92.62 183 GLN A C 1
ATOM 1445 O O . GLN A 1 183 ? 6.113 -10.454 -3.317 1.00 92.62 183 GLN A O 1
ATOM 1450 N N . GLU A 1 184 ? 4.845 -9.169 -4.647 1.00 93.00 184 GLU A N 1
ATOM 1451 C CA . GLU A 1 184 ? 3.808 -8.945 -3.640 1.00 93.00 184 GLU A CA 1
ATOM 1452 C C . GLU A 1 184 ? 2.970 -10.206 -3.388 1.00 93.00 184 GLU A C 1
ATOM 1454 O O . GLU A 1 184 ? 2.674 -10.515 -2.236 1.00 93.00 184 GLU A O 1
ATOM 1459 N N . ARG A 1 185 ? 2.666 -10.995 -4.428 1.00 91.81 185 ARG A N 1
ATOM 1460 C CA . ARG A 1 185 ? 1.982 -12.297 -4.313 1.00 91.81 185 ARG A CA 1
ATOM 1461 C C . ARG A 1 185 ? 2.838 -13.355 -3.617 1.00 91.81 185 ARG A C 1
ATOM 1463 O O . ARG A 1 185 ? 2.291 -14.267 -3.007 1.00 91.81 185 ARG A O 1
ATOM 1470 N N . ALA A 1 186 ? 4.165 -13.242 -3.679 1.00 90.88 186 ALA A N 1
ATOM 1471 C CA . ALA A 1 186 ? 5.071 -14.135 -2.959 1.00 90.88 186 ALA A CA 1
ATOM 1472 C C . ALA A 1 186 ? 5.060 -13.914 -1.430 1.00 90.88 186 ALA A C 1
ATOM 1474 O O . ALA A 1 186 ? 5.632 -14.718 -0.688 1.00 90.88 186 ALA A O 1
ATOM 1475 N N . ARG A 1 187 ? 4.423 -12.844 -0.929 1.00 88.69 187 ARG A N 1
ATOM 1476 C CA . ARG A 1 187 ? 4.277 -12.606 0.514 1.00 88.69 187 ARG A CA 1
ATOM 1477 C C . ARG A 1 187 ? 3.298 -13.608 1.124 1.00 88.69 187 ARG A C 1
ATOM 1479 O O . ARG A 1 187 ? 2.203 -13.819 0.621 1.00 88.69 187 ARG A O 1
ATOM 1486 N N . GLY A 1 188 ? 3.670 -14.198 2.259 1.00 85.75 188 GLY A N 1
ATOM 1487 C CA . GLY A 1 188 ? 2.790 -15.123 2.978 1.00 85.75 188 GLY A CA 1
ATOM 1488 C C . GLY A 1 188 ? 1.606 -14.420 3.654 1.00 85.75 188 GLY A C 1
ATOM 1489 O O . GLY A 1 188 ? 1.724 -13.269 4.083 1.00 85.75 188 GLY A O 1
ATOM 1490 N N . GLU A 1 189 ? 0.498 -15.144 3.849 1.00 88.56 189 GLU A N 1
ATOM 1491 C CA . GLU A 1 189 ? -0.759 -14.629 4.430 1.00 88.56 189 GLU A CA 1
ATOM 1492 C C . GLU A 1 189 ? -0.526 -13.814 5.714 1.00 88.56 189 GLU A C 1
ATOM 1494 O O . GLU A 1 189 ? -0.931 -12.657 5.811 1.00 88.56 189 GLU A O 1
ATOM 1499 N N . ARG A 1 190 ? 0.252 -14.350 6.665 1.00 85.88 190 ARG A N 1
ATOM 1500 C CA . ARG A 1 190 ? 0.570 -13.673 7.937 1.00 85.88 190 ARG A CA 1
ATOM 1501 C C . ARG A 1 190 ? 1.246 -12.310 7.754 1.00 85.88 190 ARG A C 1
ATOM 1503 O O . ARG A 1 190 ? 1.064 -11.414 8.580 1.00 85.88 190 ARG A O 1
ATOM 1510 N N . GLN A 1 191 ? 2.068 -12.152 6.718 1.00 90.88 191 GLN A N 1
ATOM 1511 C CA . GLN A 1 191 ? 2.730 -10.882 6.432 1.00 90.88 191 GLN A CA 1
ATOM 1512 C C . GLN A 1 191 ? 1.727 -9.867 5.880 1.00 90.88 191 GLN A C 1
ATOM 1514 O O . GLN A 1 191 ? 1.731 -8.720 6.324 1.00 90.88 191 GLN A O 1
ATOM 1519 N N . THR A 1 192 ? 0.826 -10.300 4.994 1.00 93.00 192 THR A N 1
ATOM 1520 C CA . THR A 1 192 ? -0.243 -9.448 4.445 1.00 93.00 192 THR A CA 1
ATOM 1521 C C . THR A 1 192 ? -1.252 -9.011 5.515 1.00 93.00 192 THR A C 1
ATOM 1523 O O . THR A 1 192 ? -1.623 -7.841 5.561 1.00 93.00 192 THR A O 1
ATOM 1526 N N . GLY A 1 193 ? -1.611 -9.885 6.460 1.00 94.19 193 GLY A N 1
ATOM 1527 C CA . GLY A 1 193 ? -2.482 -9.531 7.584 1.00 94.19 193 GLY A CA 1
ATOM 1528 C C . GLY A 1 193 ? -1.858 -8.511 8.540 1.00 94.19 193 GLY A C 1
ATOM 1529 O O . GLY A 1 193 ? -2.498 -7.540 8.943 1.00 94.19 193 GLY A O 1
ATOM 1530 N N . ARG A 1 194 ? -0.571 -8.678 8.880 1.00 94.38 194 ARG A N 1
ATOM 1531 C CA . ARG A 1 194 ? 0.184 -7.681 9.671 1.00 94.38 194 ARG A CA 1
ATOM 1532 C C . ARG A 1 194 ? 0.295 -6.341 8.953 1.00 94.38 194 ARG A C 1
ATOM 1534 O O . ARG A 1 194 ? 0.223 -5.296 9.593 1.00 94.38 194 ARG A O 1
ATOM 1541 N N . TYR A 1 195 ? 0.466 -6.383 7.636 1.00 95.31 195 TYR A N 1
ATOM 1542 C CA . TYR A 1 195 ? 0.480 -5.190 6.811 1.00 95.31 195 TYR A CA 1
ATOM 1543 C C . TYR A 1 195 ? -0.854 -4.438 6.885 1.00 95.31 195 TYR A C 1
ATOM 1545 O O . TYR A 1 195 ? -0.866 -3.246 7.188 1.00 95.31 195 TYR A O 1
ATOM 1553 N N . ALA A 1 196 ? -1.975 -5.149 6.726 1.00 96.94 196 ALA A N 1
ATOM 1554 C CA . ALA A 1 196 ? -3.313 -4.578 6.852 1.00 96.94 196 ALA A CA 1
ATOM 1555 C C . ALA A 1 196 ? -3.573 -3.976 8.243 1.00 96.94 196 ALA A C 1
ATOM 1557 O O . ALA A 1 196 ? -4.111 -2.874 8.334 1.00 96.94 196 ALA A O 1
ATOM 1558 N N . TYR A 1 197 ? -3.145 -4.655 9.316 1.00 96.69 197 TYR A N 1
ATOM 1559 C CA . TYR A 1 197 ? -3.201 -4.125 10.685 1.00 96.69 197 TYR A CA 1
ATOM 1560 C C . TYR A 1 197 ? -2.506 -2.759 10.784 1.00 96.69 197 TYR A C 1
ATOM 1562 O O . TYR A 1 197 ? -3.138 -1.772 11.156 1.00 96.69 197 TYR A O 1
ATOM 1570 N N . ASN A 1 198 ? -1.231 -2.681 10.385 1.00 95.75 198 ASN A N 1
ATOM 1571 C CA . ASN A 1 198 ? -0.452 -1.442 10.465 1.00 95.75 198 ASN A CA 1
ATOM 1572 C C . ASN A 1 198 ? -1.081 -0.321 9.630 1.00 95.75 198 ASN A C 1
ATOM 1574 O O . ASN A 1 198 ? -1.149 0.824 10.075 1.00 95.75 198 ASN A O 1
ATOM 1578 N N . LEU A 1 199 ? -1.569 -0.660 8.436 1.00 96.88 199 LEU A N 1
ATOM 1579 C CA . LEU A 1 199 ? -2.199 0.292 7.532 1.00 96.88 199 LEU A CA 1
ATOM 1580 C C . LEU A 1 199 ? -3.484 0.883 8.129 1.00 96.88 199 LEU A C 1
ATOM 1582 O O . LEU A 1 199 ? -3.690 2.093 8.058 1.00 96.88 199 LEU A O 1
ATOM 1586 N N . ILE A 1 200 ? -4.327 0.055 8.756 1.00 97.94 200 ILE A N 1
ATOM 1587 C CA . ILE A 1 200 ? -5.558 0.502 9.425 1.00 97.94 200 ILE A CA 1
ATOM 1588 C C . ILE A 1 200 ? -5.241 1.438 10.589 1.00 97.94 200 ILE A C 1
ATOM 1590 O O . ILE A 1 200 ? -5.822 2.521 10.655 1.00 97.94 200 ILE A O 1
ATOM 1594 N N . VAL A 1 201 ? -4.306 1.052 11.462 1.00 96.19 201 VAL A N 1
ATOM 1595 C CA . VAL A 1 201 ? -3.892 1.862 12.619 1.00 96.19 201 VAL A CA 1
ATOM 1596 C C . VAL A 1 201 ? -3.365 3.218 12.150 1.00 96.19 201 VAL A C 1
ATOM 1598 O O . VAL A 1 201 ? -3.851 4.258 12.595 1.00 96.19 201 VAL A O 1
ATOM 1601 N N . ALA A 1 202 ? -2.438 3.224 11.187 1.00 95.62 202 ALA A N 1
ATOM 1602 C CA . ALA A 1 202 ? -1.865 4.453 10.647 1.00 95.62 202 ALA A CA 1
ATOM 1603 C C . ALA A 1 202 ? -2.937 5.365 10.029 1.00 95.62 202 ALA A C 1
ATOM 1605 O O . ALA A 1 202 ? -2.967 6.562 10.309 1.00 95.62 202 ALA A O 1
ATOM 1606 N N . CYS A 1 203 ? -3.856 4.810 9.233 1.00 97.12 203 CYS A N 1
ATOM 1607 C CA . CYS A 1 203 ? -4.927 5.588 8.608 1.00 97.12 203 CYS A CA 1
ATOM 1608 C C . CYS A 1 203 ? -5.935 6.140 9.628 1.00 97.12 203 CYS A C 1
ATOM 1610 O O . CYS A 1 203 ? -6.416 7.264 9.474 1.00 97.12 203 CYS A O 1
ATOM 1612 N N . ALA A 1 204 ? -6.249 5.368 10.674 1.00 96.75 204 ALA A N 1
ATOM 1613 C CA . ALA A 1 204 ? -7.146 5.791 11.745 1.00 96.75 204 ALA A CA 1
ATOM 1614 C C . ALA A 1 204 ? -6.551 6.959 12.542 1.00 96.75 204 ALA A C 1
ATOM 1616 O O . ALA A 1 204 ? -7.242 7.959 12.759 1.00 96.75 204 ALA A O 1
ATOM 1617 N N . VAL A 1 205 ? -5.265 6.859 12.902 1.00 93.50 205 VAL A N 1
ATOM 1618 C CA . VAL A 1 205 ? -4.523 7.892 13.641 1.00 93.50 205 VAL A CA 1
ATOM 1619 C C . VAL A 1 205 ? -4.334 9.157 12.804 1.00 93.50 205 VAL A C 1
ATOM 1621 O O . VAL A 1 205 ? -4.602 10.257 13.282 1.00 93.50 205 VAL A O 1
ATOM 1624 N N . LEU A 1 206 ? -3.936 9.018 11.534 1.00 95.00 206 LEU A N 1
ATOM 1625 C CA . LEU A 1 206 ? -3.739 10.151 10.621 1.00 95.00 206 LEU A CA 1
ATOM 1626 C C . LEU A 1 206 ? -5.052 10.750 10.096 1.00 95.00 206 LEU A C 1
ATOM 1628 O O . LEU A 1 206 ? -5.018 11.749 9.378 1.00 95.00 206 LEU A O 1
ATOM 1632 N N . LYS A 1 207 ? -6.201 10.136 10.414 1.00 95.69 207 LYS A N 1
ATOM 1633 C CA . LYS A 1 207 ? -7.543 10.546 9.963 1.00 95.69 207 LYS A CA 1
ATOM 1634 C C . LYS A 1 207 ? -7.652 10.672 8.437 1.00 95.69 207 LYS A C 1
ATOM 1636 O O . LYS A 1 207 ? -8.438 11.463 7.918 1.00 95.69 207 LYS A O 1
ATOM 1641 N N . ARG A 1 208 ? -6.861 9.882 7.704 1.00 94.19 208 ARG A N 1
ATOM 1642 C CA . ARG A 1 208 ? -6.833 9.848 6.235 1.00 94.19 208 ARG A CA 1
ATOM 1643 C C . ARG A 1 208 ? -6.527 8.442 5.733 1.00 94.19 208 ARG A C 1
ATOM 1645 O O . ARG A 1 208 ? -5.820 7.691 6.393 1.00 94.19 208 ARG A O 1
ATOM 1652 N N . GLY A 1 209 ? -7.065 8.096 4.566 1.00 94.69 209 GLY A N 1
ATOM 1653 C CA . GLY A 1 209 ? -6.714 6.849 3.881 1.00 94.69 209 GLY A CA 1
ATOM 1654 C C . GLY A 1 209 ? -5.336 6.915 3.217 1.00 94.69 209 GLY A C 1
ATOM 1655 O O . GLY A 1 209 ? -4.758 8.004 3.137 1.00 94.69 209 GLY A O 1
ATOM 1656 N N . PRO A 1 210 ? -4.833 5.779 2.704 1.00 96.50 210 PRO A N 1
ATOM 1657 C CA . PRO A 1 210 ? -3.640 5.783 1.873 1.00 96.50 210 PRO A CA 1
ATOM 1658 C C . PRO A 1 210 ? -3.904 6.588 0.599 1.00 96.50 210 PRO A C 1
ATOM 1660 O O . PRO A 1 210 ? -5.039 6.672 0.121 1.00 96.50 210 PRO A O 1
ATOM 1663 N N . ASP A 1 211 ? -2.855 7.191 0.055 1.00 94.50 211 ASP A N 1
ATOM 1664 C CA . ASP A 1 211 ? -2.944 7.815 -1.257 1.00 94.50 211 ASP A CA 1
ATOM 1665 C C . ASP A 1 211 ? -2.855 6.734 -2.341 1.00 94.50 211 ASP A C 1
ATOM 1667 O O . ASP A 1 211 ? -2.095 5.779 -2.213 1.00 94.50 211 ASP A O 1
ATOM 1671 N N . TRP A 1 212 ? -3.655 6.872 -3.392 1.00 94.69 212 TRP A N 1
ATOM 1672 C CA . TRP A 1 212 ? -3.688 5.982 -4.560 1.00 94.69 212 TRP A CA 1
ATOM 1673 C C . TRP A 1 212 ? -3.407 6.734 -5.860 1.00 94.69 212 TRP A C 1
ATOM 1675 O O . TRP A 1 212 ? -3.369 6.120 -6.935 1.00 94.69 212 TRP A O 1
ATOM 1685 N N . TRP A 1 213 ? -3.274 8.060 -5.777 1.00 94.12 213 TRP A N 1
ATOM 1686 C CA .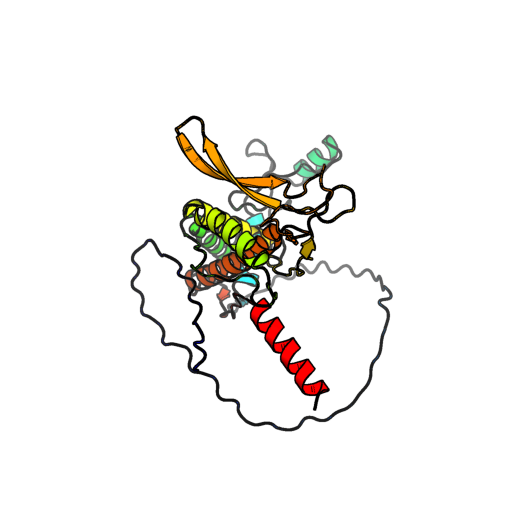 TRP A 1 213 ? -2.987 8.891 -6.925 1.00 94.12 213 TRP A CA 1
ATOM 1687 C C . TRP A 1 213 ? -1.605 8.554 -7.484 1.00 94.12 213 TRP A C 1
ATOM 1689 O O . TRP A 1 213 ? -0.661 8.257 -6.753 1.00 94.12 213 TRP A O 1
ATOM 1699 N N . ALA A 1 214 ? -1.515 8.560 -8.808 1.00 94.00 214 ALA A N 1
ATOM 1700 C CA . ALA A 1 214 ? -0.282 8.297 -9.519 1.00 94.00 214 ALA A CA 1
ATOM 1701 C C . ALA A 1 214 ? -0.303 9.017 -10.863 1.00 94.00 214 ALA A C 1
ATOM 1703 O O . ALA A 1 214 ? -1.328 9.030 -11.554 1.00 94.00 214 ALA A O 1
ATOM 1704 N N . GLU A 1 215 ? 0.845 9.562 -11.237 1.00 93.56 215 GLU A N 1
ATOM 1705 C CA . GLU A 1 215 ? 1.084 10.127 -12.556 1.00 93.56 215 GLU A CA 1
ATOM 1706 C C . GLU A 1 215 ? 1.648 9.059 -13.496 1.00 93.56 215 GLU A C 1
ATOM 1708 O O . GLU A 1 215 ? 2.374 8.161 -13.063 1.00 93.56 215 GLU A O 1
ATOM 1713 N N . ARG A 1 216 ? 1.279 9.133 -14.781 1.00 94.56 216 ARG A N 1
ATOM 1714 C CA . ARG A 1 216 ? 1.799 8.209 -15.793 1.00 94.56 216 ARG A CA 1
ATOM 1715 C C . ARG A 1 216 ? 3.301 8.480 -15.969 1.00 94.56 216 ARG A C 1
ATOM 1717 O O . ARG A 1 216 ? 3.648 9.632 -16.225 1.00 94.56 216 ARG A O 1
ATOM 1724 N N . PRO A 1 217 ? 4.172 7.458 -15.884 1.00 95.69 217 PRO A N 1
ATOM 1725 C CA . PRO A 1 217 ? 5.600 7.640 -16.131 1.00 95.69 217 PRO A CA 1
ATOM 1726 C C . PRO A 1 217 ? 5.851 8.036 -17.588 1.00 95.69 217 PRO A C 1
ATOM 1728 O O . PRO A 1 217 ? 5.106 7.640 -18.492 1.00 95.69 217 PRO A O 1
ATOM 1731 N N . THR A 1 218 ? 6.934 8.770 -17.830 1.00 95.75 218 THR A N 1
ATOM 1732 C CA . THR A 1 218 ? 7.371 9.038 -19.206 1.00 95.75 218 THR A CA 1
ATOM 1733 C C . THR A 1 218 ? 8.162 7.847 -19.741 1.00 95.75 218 THR A C 1
ATOM 1735 O O . THR A 1 218 ? 8.925 7.216 -19.017 1.00 95.75 218 THR A O 1
ATOM 1738 N N . GLU A 1 219 ? 8.002 7.534 -21.023 1.00 94.94 219 GLU A N 1
ATOM 1739 C CA . GLU A 1 219 ? 8.834 6.548 -21.715 1.00 94.94 219 GLU A CA 1
ATOM 1740 C C . GLU A 1 219 ? 9.953 7.268 -22.467 1.00 94.94 219 GLU A C 1
ATOM 1742 O O . GLU A 1 219 ? 9.691 8.184 -23.253 1.00 94.94 219 GLU A O 1
ATOM 1747 N N . HIS A 1 220 ? 11.201 6.832 -22.300 1.00 95.00 220 HIS A N 1
ATOM 1748 C CA . HIS A 1 220 ? 12.314 7.353 -23.091 1.00 95.00 220 HIS A CA 1
ATOM 1749 C C . HIS A 1 220 ? 13.100 6.242 -23.771 1.00 95.00 220 HIS A C 1
ATOM 1751 O O . HIS A 1 220 ? 13.173 5.095 -23.333 1.00 95.00 220 HIS A O 1
ATOM 1757 N N . MET A 1 221 ? 13.690 6.598 -24.907 1.00 96.44 221 MET A N 1
ATOM 1758 C CA . MET A 1 221 ? 14.595 5.712 -25.622 1.00 96.44 221 MET A CA 1
ATOM 1759 C C . MET A 1 221 ? 15.917 5.636 -24.868 1.00 96.44 221 MET A C 1
ATOM 1761 O O . MET A 1 221 ? 16.471 6.666 -24.491 1.00 96.44 221 MET A O 1
ATOM 1765 N N . VAL A 1 222 ? 16.462 4.434 -24.704 1.00 96.50 222 VAL A N 1
ATOM 1766 C CA . VAL A 1 222 ? 17.749 4.266 -24.027 1.00 96.50 222 VAL A CA 1
ATOM 1767 C C . VAL A 1 222 ? 18.855 4.920 -24.857 1.00 96.50 222 VAL A C 1
ATOM 1769 O O . VAL A 1 222 ? 19.068 4.584 -26.027 1.00 96.50 222 VAL A O 1
ATOM 1772 N N . MET A 1 223 ? 19.589 5.843 -24.238 1.00 96.19 223 MET A N 1
ATOM 1773 C CA . MET A 1 223 ? 20.666 6.602 -24.873 1.00 96.19 223 MET A CA 1
ATOM 1774 C C . MET A 1 223 ? 22.035 6.159 -24.347 1.00 96.19 223 MET A C 1
ATOM 1776 O O . MET A 1 223 ? 22.209 5.851 -23.171 1.00 96.19 223 MET A O 1
ATOM 1780 N N . ARG A 1 224 ? 23.056 6.182 -25.207 1.00 93.12 224 ARG A N 1
ATOM 1781 C CA . ARG A 1 224 ? 24.469 6.035 -24.827 1.00 93.12 224 ARG A CA 1
ATOM 1782 C C . ARG A 1 224 ? 25.267 7.184 -25.422 1.00 93.12 224 ARG A C 1
ATOM 1784 O O . ARG A 1 224 ? 25.335 7.328 -26.639 1.00 93.12 224 ARG A O 1
ATOM 1791 N N . ARG A 1 225 ? 25.895 7.995 -24.560 1.00 92.56 225 ARG A N 1
ATOM 1792 C CA . ARG A 1 225 ? 26.707 9.165 -24.961 1.00 92.56 225 ARG A CA 1
ATOM 1793 C C . ARG A 1 225 ? 25.950 10.121 -25.903 1.00 92.56 225 ARG A C 1
ATOM 1795 O O . ARG A 1 225 ? 26.488 10.553 -26.916 1.00 92.56 225 ARG A O 1
ATOM 1802 N N . GLY A 1 226 ? 24.679 10.392 -25.599 1.00 93.00 226 GLY A N 1
ATOM 1803 C CA . GLY A 1 226 ? 23.832 11.303 -26.379 1.00 93.00 226 GLY A CA 1
ATOM 1804 C C . GLY A 1 226 ? 23.297 10.745 -27.705 1.00 93.00 226 GLY A C 1
ATOM 1805 O O . GLY A 1 226 ? 22.604 11.461 -28.415 1.00 93.00 226 GLY A O 1
ATOM 1806 N N . SER A 1 227 ? 23.572 9.482 -28.048 1.00 92.94 227 SER A N 1
ATOM 1807 C CA . SER A 1 227 ? 23.014 8.813 -29.234 1.00 92.94 227 SER A CA 1
ATOM 1808 C C . SER A 1 227 ? 22.112 7.634 -28.846 1.00 92.94 227 SER A C 1
ATOM 1810 O O . SER A 1 227 ? 22.362 7.016 -27.808 1.00 92.94 227 SER A O 1
ATOM 1812 N N . PRO A 1 228 ? 21.106 7.272 -29.669 1.00 95.19 228 PRO A N 1
ATOM 1813 C CA . PRO A 1 228 ? 20.294 6.077 -29.452 1.00 95.19 228 PRO A CA 1
ATOM 1814 C C . PRO A 1 228 ? 21.150 4.823 -29.294 1.00 95.19 228 PRO A C 1
ATOM 1816 O O . PRO A 1 228 ? 21.983 4.517 -30.155 1.00 95.19 228 PRO A O 1
ATOM 1819 N N . ALA A 1 229 ? 20.939 4.089 -28.205 1.00 96.62 229 ALA A N 1
ATOM 1820 C CA . ALA A 1 229 ? 21.599 2.814 -27.999 1.00 96.62 229 ALA A CA 1
ATOM 1821 C C . ALA A 1 229 ? 20.967 1.742 -28.898 1.00 96.62 229 ALA A C 1
ATOM 1823 O O . ALA A 1 229 ? 19.745 1.653 -29.037 1.00 96.62 229 ALA A O 1
ATOM 1824 N N . TRP A 1 230 ? 21.822 0.924 -29.507 1.00 97.31 230 TRP A N 1
ATOM 1825 C CA . TRP A 1 230 ? 21.410 -0.236 -30.284 1.00 97.31 230 TRP A CA 1
ATOM 1826 C C . TRP A 1 230 ? 21.698 -1.496 -29.488 1.00 97.31 230 TRP A C 1
ATOM 1828 O O . TRP A 1 230 ? 22.779 -1.646 -28.916 1.00 97.31 230 TRP A O 1
ATOM 1838 N N . PHE A 1 231 ? 20.741 -2.409 -29.493 1.00 97.50 231 PHE A N 1
ATOM 1839 C CA . PHE A 1 231 ? 20.802 -3.663 -28.760 1.00 97.50 231 PHE A CA 1
ATOM 1840 C C . PHE A 1 231 ? 20.628 -4.816 -29.730 1.00 97.50 231 PHE A C 1
ATOM 1842 O O . PHE A 1 231 ? 19.878 -4.705 -30.694 1.00 97.50 231 PHE A O 1
ATOM 1849 N N . VAL A 1 232 ? 21.332 -5.917 -29.503 1.00 97.31 232 VAL A N 1
ATOM 1850 C CA . VAL A 1 232 ? 21.143 -7.154 -30.265 1.00 97.31 232 VAL A CA 1
ATOM 1851 C C . VAL A 1 232 ? 21.100 -8.325 -29.295 1.00 97.31 232 VAL A C 1
ATOM 1853 O O . VAL A 1 232 ? 21.945 -8.425 -28.402 1.00 97.31 232 VAL A O 1
ATOM 1856 N N . GLN A 1 233 ? 20.125 -9.218 -29.464 1.00 97.12 233 GLN A N 1
ATOM 1857 C CA . GLN A 1 233 ? 20.092 -10.461 -28.702 1.00 97.12 233 GLN A CA 1
ATOM 1858 C C . GLN A 1 233 ? 21.155 -11.416 -29.240 1.00 97.12 233 GLN A C 1
ATOM 1860 O O . GLN A 1 233 ? 21.205 -11.715 -30.435 1.00 97.12 233 GLN A O 1
ATOM 1865 N N . LYS A 1 234 ? 22.013 -11.906 -28.349 1.00 96.50 234 LYS A N 1
ATOM 1866 C CA . LYS A 1 234 ? 22.997 -12.948 -28.645 1.00 96.50 234 LYS A CA 1
ATOM 1867 C C . LYS A 1 234 ? 22.754 -14.145 -27.746 1.00 96.50 234 LYS A C 1
ATOM 1869 O O . LYS A 1 234 ? 22.239 -14.022 -26.640 1.00 96.50 234 LYS A O 1
ATOM 1874 N N . ARG A 1 235 ? 23.142 -15.317 -28.235 1.00 96.81 235 ARG A N 1
ATOM 1875 C CA . ARG A 1 235 ? 23.068 -16.574 -27.497 1.00 96.81 235 ARG A CA 1
ATOM 1876 C C . ARG A 1 235 ? 24.466 -16.901 -26.973 1.00 96.81 235 ARG A C 1
ATOM 1878 O O . ARG 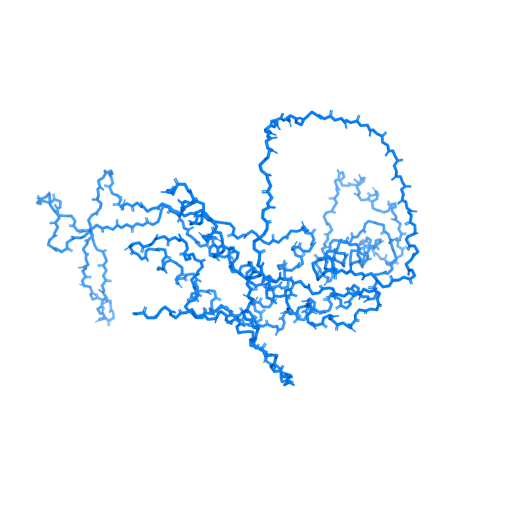A 1 235 ? 25.402 -16.974 -27.766 1.00 96.81 235 ARG A O 1
ATOM 1885 N N . MET A 1 236 ? 24.612 -17.086 -25.665 1.00 95.88 236 MET A N 1
ATOM 1886 C CA . MET A 1 236 ? 25.866 -17.495 -25.024 1.00 95.88 236 MET A CA 1
ATOM 1887 C C . MET A 1 236 ? 25.649 -18.782 -24.237 1.00 95.88 236 MET A C 1
ATOM 1889 O O . MET A 1 236 ? 24.562 -19.027 -23.718 1.00 95.88 236 MET A O 1
ATOM 1893 N N . LYS A 1 237 ? 26.683 -19.622 -24.196 1.00 97.06 237 LYS A N 1
ATOM 1894 C CA . LYS A 1 237 ? 26.720 -20.829 -23.377 1.00 97.06 237 LYS A CA 1
ATOM 1895 C C . LYS A 1 237 ? 27.386 -20.474 -22.047 1.00 97.06 237 LYS A C 1
ATOM 1897 O O . LYS A 1 237 ? 28.478 -19.906 -22.065 1.00 97.06 237 LYS A O 1
ATOM 1902 N N . ASP A 1 238 ? 26.720 -20.739 -20.930 1.00 94.88 238 ASP A N 1
ATOM 1903 C CA . ASP A 1 238 ? 27.294 -20.530 -19.598 1.00 94.88 238 ASP A CA 1
ATOM 1904 C C . ASP A 1 238 ? 28.341 -21.605 -19.245 1.00 94.88 238 ASP A C 1
ATOM 1906 O O . ASP A 1 238 ? 28.595 -22.543 -20.010 1.00 94.88 238 ASP A O 1
ATOM 1910 N N . SER A 1 239 ? 28.955 -21.477 -18.065 1.00 93.94 239 SER A N 1
ATOM 1911 C CA . SER A 1 239 ? 29.927 -22.442 -17.532 1.00 93.94 239 SER A CA 1
ATOM 1912 C C . SER A 1 239 ? 29.347 -23.840 -17.290 1.00 93.94 239 SER A C 1
ATOM 1914 O O . SER A 1 239 ? 30.102 -24.805 -17.227 1.00 93.94 239 SER A O 1
ATOM 1916 N N . PHE A 1 240 ? 28.024 -23.962 -17.170 1.00 93.31 240 PHE A N 1
ATOM 1917 C CA . PHE A 1 240 ? 27.302 -25.222 -16.974 1.00 93.31 240 PHE A CA 1
ATOM 1918 C C . PHE A 1 240 ? 26.807 -25.826 -18.295 1.00 93.31 240 PHE A C 1
ATOM 1920 O O . PHE A 1 240 ? 26.171 -26.878 -18.318 1.00 93.31 240 PHE A O 1
ATOM 1927 N N . GLY A 1 241 ? 27.110 -25.177 -19.417 1.00 94.69 241 GLY A N 1
ATOM 1928 C CA . GLY A 1 241 ? 26.730 -25.606 -20.746 1.00 94.69 241 GLY A CA 1
ATOM 1929 C C . GLY A 1 241 ? 25.293 -25.290 -21.159 1.00 94.69 241 GLY A C 1
ATOM 1930 O O . GLY A 1 241 ? 24.880 -25.718 -22.241 1.00 94.69 241 GLY A O 1
ATOM 1931 N N . GLN A 1 242 ? 24.551 -24.533 -20.354 1.00 94.81 242 GLN A N 1
ATOM 1932 C CA . GLN A 1 242 ? 23.213 -24.064 -20.684 1.00 94.81 242 GLN A CA 1
ATOM 1933 C C . GLN A 1 242 ? 23.284 -22.827 -21.580 1.00 94.81 242 GLN A C 1
ATOM 1935 O O . GLN A 1 242 ? 24.189 -21.997 -21.487 1.00 94.81 242 GLN A O 1
ATOM 1940 N N . TRP A 1 243 ? 22.331 -22.728 -22.502 1.00 95.75 243 TRP A N 1
ATOM 1941 C CA . TRP A 1 243 ? 22.249 -21.614 -23.435 1.00 95.75 243 TRP A CA 1
ATOM 1942 C C . TRP A 1 243 ? 21.326 -20.531 -22.895 1.00 95.75 243 TRP A C 1
ATOM 1944 O O . TRP A 1 243 ? 20.151 -20.801 -22.667 1.00 95.75 243 TRP A O 1
ATOM 1954 N N . HIS A 1 244 ? 21.830 -19.302 -22.817 1.00 95.38 244 HIS A N 1
ATOM 1955 C CA . HIS A 1 244 ? 21.059 -18.134 -22.397 1.00 95.38 244 HIS A CA 1
ATOM 1956 C C . HIS A 1 244 ? 21.114 -17.044 -23.461 1.00 95.38 244 HIS A C 1
ATOM 1958 O O . HIS A 1 244 ? 22.123 -16.872 -24.157 1.00 95.38 244 HIS A O 1
ATOM 1964 N N . PHE A 1 245 ? 20.014 -16.309 -23.597 1.00 95.62 245 PHE A N 1
ATOM 1965 C CA . PHE A 1 245 ? 19.985 -15.088 -24.389 1.00 95.62 245 PHE A CA 1
ATOM 1966 C C . PHE A 1 245 ? 20.448 -13.926 -23.521 1.00 95.62 245 PHE A C 1
ATOM 1968 O O . PHE A 1 245 ? 20.007 -13.777 -22.385 1.00 95.62 245 PHE A O 1
ATOM 1975 N N . TYR A 1 246 ? 21.331 -13.098 -24.063 1.00 95.50 246 TYR A N 1
ATOM 1976 C CA . TYR A 1 246 ? 21.760 -11.870 -23.416 1.00 95.50 246 TYR A CA 1
ATOM 1977 C C . TYR A 1 246 ? 21.750 -10.719 -24.415 1.00 95.50 246 TYR A C 1
ATOM 1979 O O . TYR A 1 246 ? 21.927 -10.898 -25.625 1.00 95.50 246 TYR A O 1
ATOM 1987 N N . GLU A 1 247 ? 21.517 -9.525 -23.892 1.00 96.38 247 GLU A N 1
ATOM 1988 C CA . GLU A 1 247 ? 21.505 -8.296 -24.669 1.00 96.38 247 GLU A CA 1
ATOM 1989 C C . GLU A 1 247 ? 22.941 -7.757 -24.781 1.00 96.38 247 GLU A C 1
ATOM 1991 O O . GLU A 1 247 ? 23.615 -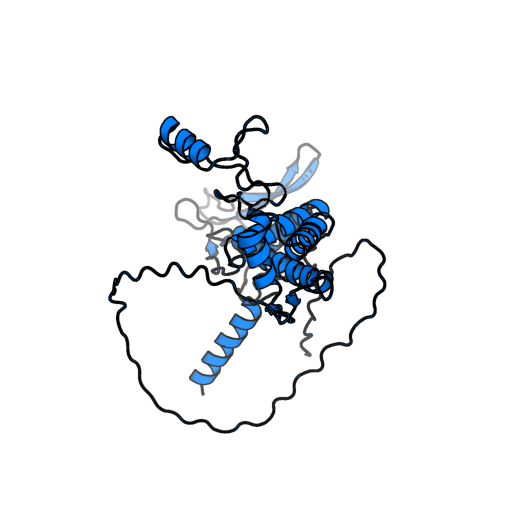7.524 -23.777 1.00 96.38 247 GLU A O 1
ATOM 1996 N N . ALA A 1 248 ? 23.432 -7.588 -26.010 1.00 95.88 248 ALA A N 1
ATOM 1997 C CA . ALA A 1 248 ? 24.756 -7.042 -26.302 1.00 95.88 248 ALA A CA 1
ATOM 1998 C C . ALA A 1 248 ? 24.656 -5.691 -27.028 1.00 95.88 248 ALA A C 1
ATOM 2000 O O . ALA A 1 248 ? 23.600 -5.326 -27.546 1.00 95.88 248 ALA A O 1
ATOM 2001 N N . ASP A 1 249 ? 25.777 -4.962 -27.106 1.00 95.56 249 ASP A N 1
ATOM 2002 C CA . ASP A 1 249 ? 25.873 -3.757 -27.938 1.00 95.56 249 ASP A CA 1
ATOM 2003 C C . ASP A 1 249 ? 25.629 -4.128 -29.410 1.00 95.56 249 ASP A C 1
ATOM 2005 O O . ASP A 1 249 ? 26.375 -4.910 -30.009 1.00 95.56 249 ASP A O 1
ATOM 2009 N N . GLY A 1 250 ? 24.538 -3.600 -29.959 1.00 96.62 250 GLY A N 1
ATOM 2010 C CA . GLY A 1 250 ? 24.097 -3.812 -31.331 1.00 96.62 250 GLY A CA 1
ATOM 2011 C C . GLY A 1 250 ? 24.701 -2.820 -32.320 1.00 96.62 250 GLY A C 1
ATOM 2012 O O . GLY A 1 250 ? 24.335 -2.858 -33.493 1.00 96.62 250 GLY A O 1
ATOM 2013 N N . PHE A 1 251 ? 25.593 -1.923 -31.890 1.00 96.06 251 PHE A N 1
ATOM 2014 C CA . PHE A 1 251 ? 26.252 -0.965 -32.773 1.00 96.06 251 PHE A CA 1
ATOM 2015 C C . PHE A 1 251 ? 27.649 -1.445 -33.192 1.00 96.06 251 PHE A C 1
ATOM 2017 O O . PHE A 1 251 ? 28.540 -1.641 -32.362 1.00 96.06 251 PHE A O 1
ATOM 2024 N N . ASP A 1 252 ? 27.881 -1.599 -34.497 1.00 95.25 252 ASP A N 1
ATOM 2025 C CA . ASP A 1 252 ? 29.213 -1.897 -35.023 1.00 95.25 252 ASP A CA 1
ATOM 2026 C C . ASP A 1 252 ? 30.043 -0.606 -35.100 1.00 95.25 252 ASP A C 1
ATOM 2028 O O . ASP A 1 252 ? 29.835 0.243 -35.971 1.00 95.25 252 ASP A O 1
ATOM 2032 N N . ARG A 1 253 ? 31.020 -0.463 -34.194 1.00 93.62 253 ARG A N 1
ATOM 2033 C CA . ARG A 1 253 ? 31.910 0.710 -34.139 1.00 93.62 253 ARG A CA 1
ATOM 2034 C C . ARG A 1 253 ? 32.813 0.840 -35.363 1.00 93.62 253 ARG A C 1
ATOM 2036 O O . ARG A 1 253 ? 33.174 1.960 -35.716 1.00 93.62 253 ARG A O 1
ATOM 2043 N N . ARG A 1 254 ? 33.182 -0.276 -36.001 1.00 94.62 254 ARG A N 1
ATOM 2044 C CA . ARG A 1 254 ? 34.060 -0.275 -37.177 1.00 94.62 254 ARG A CA 1
ATOM 2045 C C . ARG A 1 254 ? 33.281 0.138 -38.419 1.00 94.62 254 ARG A C 1
ATOM 2047 O O . ARG A 1 254 ? 33.741 1.001 -39.157 1.00 94.62 254 ARG A O 1
ATOM 2054 N N . ALA A 1 255 ? 32.098 -0.441 -38.621 1.00 93.88 255 ALA A N 1
ATOM 2055 C CA . ALA A 1 255 ? 31.238 -0.124 -39.762 1.00 93.88 255 ALA A CA 1
ATOM 2056 C C . ALA A 1 255 ? 30.347 1.118 -39.552 1.00 93.88 255 ALA A C 1
ATOM 2058 O O . ALA A 1 255 ? 29.654 1.527 -40.481 1.00 93.88 255 ALA A O 1
ATOM 2059 N N . ARG A 1 256 ? 30.349 1.705 -38.344 1.00 93.88 256 ARG A N 1
ATOM 2060 C CA . ARG A 1 256 ? 29.528 2.861 -37.930 1.00 93.88 256 ARG A CA 1
ATOM 2061 C C . ARG A 1 256 ? 28.034 2.694 -38.245 1.00 93.88 256 ARG A C 1
ATOM 2063 O O . ARG A 1 256 ? 27.366 3.649 -38.633 1.00 93.88 256 ARG A O 1
ATOM 2070 N N . ARG A 1 257 ? 27.503 1.479 -38.088 1.00 94.69 257 ARG A N 1
ATOM 2071 C CA . ARG A 1 257 ? 26.102 1.147 -38.392 1.00 94.69 257 ARG A CA 1
ATOM 2072 C C . ARG A 1 257 ? 25.544 0.107 -37.415 1.00 94.69 257 ARG A C 1
ATOM 2074 O O . ARG A 1 257 ? 26.327 -0.652 -36.840 1.00 94.69 257 ARG A O 1
ATOM 2081 N N . PRO A 1 258 ? 24.214 0.042 -37.221 1.00 97.06 258 PRO A N 1
ATOM 2082 C CA . PRO A 1 258 ? 23.602 -1.033 -36.448 1.00 97.06 258 PRO A CA 1
ATOM 2083 C C . PRO A 1 258 ? 23.878 -2.404 -37.078 1.00 97.06 258 PRO A C 1
ATOM 2085 O O . PRO A 1 258 ? 23.908 -2.554 -38.303 1.00 97.06 258 PRO A O 1
ATOM 2088 N N . MET A 1 259 ? 24.080 -3.411 -36.231 1.00 96.69 259 MET A N 1
ATOM 2089 C CA . MET A 1 259 ? 24.203 -4.808 -36.639 1.00 96.69 259 MET A CA 1
ATOM 2090 C C . MET A 1 259 ? 22.868 -5.334 -37.187 1.00 96.69 259 MET A C 1
ATOM 2092 O O . MET A 1 259 ? 21.793 -4.812 -36.886 1.00 96.69 259 MET A O 1
ATOM 2096 N N . LYS A 1 260 ? 22.917 -6.408 -37.982 1.00 96.12 260 LYS A N 1
ATOM 2097 C CA . LYS A 1 260 ? 21.702 -7.082 -38.463 1.00 96.12 260 LYS A CA 1
ATOM 2098 C C . LYS A 1 260 ? 20.902 -7.612 -37.267 1.00 96.12 260 LYS A C 1
ATOM 2100 O O . LYS A 1 260 ? 21.444 -8.358 -36.458 1.00 96.12 260 LYS A O 1
ATOM 2105 N N . GLY A 1 261 ? 19.625 -7.238 -37.184 1.00 95.31 261 GLY A N 1
ATOM 2106 C CA . GLY A 1 261 ? 18.750 -7.598 -36.063 1.00 95.31 261 GLY A CA 1
ATOM 2107 C C . GLY A 1 261 ? 18.924 -6.721 -34.821 1.00 95.31 261 GLY A C 1
ATOM 2108 O O . GLY A 1 261 ? 18.350 -7.039 -33.783 1.00 95.31 261 GLY A O 1
ATOM 2109 N N . ALA A 1 262 ? 19.699 -5.634 -34.905 1.00 96.88 262 ALA A N 1
ATOM 2110 C CA . ALA A 1 262 ? 19.751 -4.667 -33.823 1.00 96.88 262 ALA A CA 1
ATOM 2111 C C . ALA A 1 262 ? 18.425 -3.895 -33.719 1.00 96.88 262 ALA A C 1
ATOM 2113 O O . ALA A 1 262 ? 17.849 -3.490 -34.730 1.00 96.88 262 ALA A O 1
ATOM 2114 N N . TYR A 1 263 ? 17.971 -3.659 -32.495 1.00 96.38 263 TYR A N 1
ATOM 2115 C CA . TYR A 1 263 ? 16.759 -2.912 -32.175 1.00 96.38 263 TYR A CA 1
ATOM 2116 C C . TYR A 1 263 ? 17.063 -1.776 -31.195 1.00 96.38 263 TYR A C 1
ATOM 2118 O O . TYR A 1 263 ? 18.150 -1.690 -30.615 1.00 96.38 263 TYR A O 1
ATOM 2126 N N . ARG A 1 264 ? 16.088 -0.878 -31.040 1.00 96.12 264 ARG A N 1
ATOM 2127 C CA . ARG A 1 264 ? 16.112 0.204 -30.053 1.00 96.12 264 ARG A CA 1
ATOM 2128 C C . ARG A 1 264 ? 15.254 -0.187 -28.864 1.00 96.12 264 ARG A C 1
ATOM 2130 O O . ARG A 1 264 ? 14.190 -0.773 -29.043 1.00 96.12 264 ARG A O 1
ATOM 2137 N N . LYS A 1 265 ? 15.720 0.161 -27.672 1.00 95.56 265 LYS A N 1
ATOM 2138 C CA . LYS A 1 265 ? 15.041 -0.129 -26.414 1.00 95.56 265 LYS A CA 1
ATOM 2139 C C . LYS A 1 265 ? 14.446 1.145 -25.836 1.00 95.56 265 LYS A C 1
ATOM 2141 O O . LYS A 1 265 ? 15.028 2.222 -25.981 1.00 95.56 265 LYS A O 1
ATOM 2146 N N . TYR A 1 266 ? 13.309 0.982 -25.184 1.00 96.25 266 TYR A N 1
ATOM 2147 C CA . TYR A 1 266 ? 12.656 2.008 -24.392 1.00 96.25 266 TYR A CA 1
ATOM 2148 C C . TYR A 1 266 ? 12.618 1.545 -22.940 1.00 96.25 266 TYR A C 1
ATOM 2150 O O . TYR A 1 266 ? 12.587 0.342 -22.674 1.00 96.25 266 TYR A O 1
ATOM 2158 N N . GLU A 1 267 ? 12.660 2.496 -22.023 1.00 95.81 267 GLU A N 1
ATOM 2159 C CA . GLU A 1 267 ? 12.516 2.264 -20.592 1.00 95.81 267 GLU A CA 1
ATOM 2160 C C . GLU A 1 267 ? 11.629 3.352 -19.985 1.00 95.81 267 GLU A C 1
ATOM 2162 O O . GLU A 1 267 ? 11.405 4.403 -20.594 1.00 95.81 267 GLU A O 1
ATOM 2167 N N . LEU A 1 268 ? 11.095 3.074 -18.799 1.00 96.31 268 LEU A N 1
ATOM 2168 C CA . LEU A 1 268 ? 10.375 4.072 -18.020 1.00 96.31 268 LEU A CA 1
ATOM 2169 C C . LEU A 1 268 ? 11.392 5.044 -17.406 1.00 96.31 268 LEU A C 1
ATOM 2171 O O . LEU A 1 268 ? 12.384 4.608 -16.819 1.00 96.31 268 LEU A O 1
ATOM 2175 N N . ALA A 1 269 ? 11.137 6.344 -17.534 1.00 94.38 269 ALA A N 1
ATOM 2176 C CA . ALA A 1 269 ? 11.924 7.404 -16.909 1.00 94.38 269 ALA A CA 1
ATOM 2177 C C . ALA A 1 269 ? 11.894 7.289 -15.384 1.00 94.38 269 ALA A C 1
ATOM 2179 O O . ALA A 1 269 ? 12.933 7.378 -14.726 1.00 94.38 269 ALA A O 1
ATOM 2180 N N . GLU A 1 270 ? 10.715 7.003 -14.836 1.00 94.19 270 GLU A N 1
ATOM 2181 C CA . GLU A 1 270 ? 10.499 6.769 -13.417 1.00 94.19 270 GLU A CA 1
ATOM 2182 C C . GLU A 1 270 ? 9.958 5.353 -13.156 1.00 94.19 270 GLU A C 1
ATOM 2184 O O . GLU A 1 270 ? 9.095 4.860 -13.890 1.00 94.19 270 GLU A O 1
ATOM 2189 N N . PRO A 1 271 ? 10.407 4.679 -12.082 1.00 91.62 271 PRO A N 1
ATOM 2190 C CA . PRO A 1 271 ? 9.860 3.384 -11.704 1.00 91.62 271 PRO A CA 1
ATOM 2191 C C . PRO A 1 271 ? 8.413 3.516 -11.208 1.00 91.62 271 PRO A C 1
ATOM 2193 O O . PRO A 1 271 ? 8.117 4.295 -10.303 1.00 91.62 271 PRO A O 1
ATOM 2196 N N . VAL A 1 272 ? 7.515 2.664 -11.710 1.00 96.38 272 VAL A N 1
ATOM 2197 C CA . VAL A 1 272 ? 6.092 2.656 -11.306 1.00 96.38 272 VAL A CA 1
ATOM 2198 C C . VAL A 1 272 ? 5.810 1.884 -10.018 1.00 96.38 272 VAL A C 1
ATOM 2200 O O . VAL A 1 272 ? 4.673 1.869 -9.547 1.00 96.38 272 VAL A O 1
ATOM 2203 N N . ARG A 1 273 ? 6.827 1.264 -9.404 1.00 96.88 273 ARG A N 1
ATOM 2204 C CA . ARG A 1 273 ? 6.670 0.441 -8.193 1.00 96.88 273 ARG A CA 1
ATOM 2205 C C . ARG A 1 273 ? 5.892 1.156 -7.091 1.00 96.88 273 ARG A C 1
ATOM 2207 O O . ARG A 1 273 ? 4.967 0.573 -6.538 1.00 96.88 273 ARG A O 1
ATOM 2214 N N . GLY A 1 274 ? 6.256 2.401 -6.777 1.00 96.88 274 GLY A N 1
ATOM 2215 C CA . GLY A 1 274 ? 5.587 3.174 -5.726 1.00 96.88 274 GLY A CA 1
ATOM 2216 C C . GLY A 1 274 ? 4.094 3.340 -6.006 1.00 96.88 274 GLY A C 1
ATOM 2217 O O . GLY A 1 274 ? 3.272 3.058 -5.144 1.00 96.88 274 GLY A O 1
ATOM 2218 N N . ALA A 1 275 ? 3.743 3.678 -7.247 1.00 97.19 275 ALA A N 1
ATOM 2219 C CA . ALA A 1 275 ? 2.357 3.816 -7.674 1.00 97.19 275 ALA A CA 1
ATOM 2220 C C . ALA A 1 275 ? 1.574 2.490 -7.598 1.00 97.19 275 ALA A C 1
ATOM 2222 O O . ALA A 1 275 ? 0.394 2.491 -7.238 1.00 97.19 275 ALA A O 1
ATOM 2223 N N . VAL A 1 276 ? 2.210 1.354 -7.924 1.00 97.31 276 VAL A N 1
ATOM 2224 C CA . VAL A 1 276 ? 1.584 0.024 -7.798 1.00 97.31 276 VAL A CA 1
ATOM 2225 C C . VAL A 1 276 ? 1.266 -0.260 -6.334 1.00 97.31 276 VAL A C 1
ATOM 2227 O O . VAL A 1 276 ? 0.133 -0.621 -6.015 1.00 97.31 276 VAL A O 1
ATOM 2230 N N . LEU A 1 277 ? 2.243 -0.046 -5.447 1.00 96.94 277 LEU A N 1
ATOM 2231 C CA . LEU A 1 277 ? 2.085 -0.250 -4.007 1.00 96.94 277 LEU A CA 1
ATOM 2232 C C . LEU A 1 277 ? 0.983 0.648 -3.435 1.00 96.94 277 LEU A C 1
ATOM 2234 O O . LEU A 1 277 ? 0.096 0.140 -2.763 1.00 96.94 277 LEU A O 1
ATOM 2238 N N . SER A 1 278 ? 0.933 1.928 -3.806 1.00 97.12 278 SER A N 1
ATOM 2239 C CA . SER A 1 278 ? -0.142 2.844 -3.400 1.00 97.12 278 SER A CA 1
ATOM 2240 C C . SER A 1 278 ? -1.548 2.321 -3.746 1.00 97.12 278 SER A C 1
ATOM 2242 O O . SER A 1 278 ? -2.486 2.425 -2.951 1.00 97.12 278 SER A O 1
ATOM 2244 N N . ARG A 1 279 ? -1.725 1.698 -4.921 1.00 97.38 279 ARG A N 1
ATOM 2245 C CA . ARG A 1 279 ? -3.016 1.094 -5.309 1.00 97.38 279 ARG A CA 1
ATOM 2246 C C . ARG A 1 279 ? -3.309 -0.212 -4.575 1.00 97.38 279 ARG A C 1
ATOM 2248 O O . ARG A 1 279 ? -4.477 -0.473 -4.273 1.00 97.38 279 ARG A O 1
ATOM 2255 N N . ILE A 1 280 ? -2.281 -1.004 -4.266 1.00 96.56 280 ILE A N 1
ATOM 2256 C CA . ILE A 1 280 ? -2.402 -2.187 -3.401 1.00 96.56 280 ILE A CA 1
ATOM 2257 C C . ILE A 1 280 ? -2.852 -1.753 -2.005 1.00 96.56 280 ILE A C 1
ATOM 2259 O O . ILE A 1 280 ? -3.829 -2.295 -1.494 1.00 96.56 280 ILE A O 1
ATOM 2263 N N . ASP A 1 281 ? -2.219 -0.734 -1.428 1.00 97.50 281 ASP A N 1
ATOM 2264 C CA . ASP A 1 281 ? -2.530 -0.204 -0.099 1.00 97.50 281 ASP A CA 1
ATOM 2265 C C . ASP A 1 281 ? -3.979 0.238 -0.014 1.00 97.50 281 ASP A C 1
ATOM 2267 O O . ASP A 1 281 ? -4.705 -0.150 0.901 1.00 97.50 281 ASP A O 1
ATOM 2271 N N . TRP A 1 282 ? -4.442 0.984 -1.016 1.00 97.56 282 TRP A N 1
ATOM 2272 C CA . TRP A 1 282 ? -5.840 1.371 -1.099 1.00 97.56 282 TRP A CA 1
ATOM 2273 C C . TRP A 1 282 ? -6.782 0.166 -1.105 1.00 97.56 282 TRP A C 1
ATOM 2275 O O . TRP A 1 282 ? -7.767 0.152 -0.363 1.00 97.56 282 TRP A O 1
ATOM 2285 N N . MET A 1 283 ? -6.489 -0.863 -1.903 1.00 96.19 283 MET A N 1
ATOM 2286 C CA . MET A 1 283 ? -7.320 -2.066 -1.969 1.00 96.19 283 MET A CA 1
ATOM 2287 C C . MET A 1 283 ? -7.315 -2.860 -0.664 1.00 96.19 283 MET A C 1
ATOM 2289 O O . MET A 1 283 ? -8.387 -3.242 -0.192 1.00 96.19 283 MET A O 1
ATOM 2293 N N . VAL A 1 284 ? -6.139 -3.081 -0.072 1.00 96.62 284 VAL A N 1
ATOM 2294 C CA . VAL A 1 284 ? -5.982 -3.779 1.211 1.00 96.62 284 VAL A CA 1
ATOM 2295 C C . VAL A 1 284 ? -6.725 -3.024 2.306 1.00 96.62 284 VAL A C 1
ATOM 2297 O O . VAL A 1 284 ? -7.495 -3.626 3.051 1.00 96.62 284 VAL A O 1
ATOM 2300 N N . TRP A 1 285 ? -6.580 -1.701 2.359 1.00 97.81 285 TRP A N 1
ATOM 2301 C CA . TRP A 1 285 ? -7.287 -0.854 3.311 1.00 97.81 285 TRP A CA 1
ATOM 2302 C C . TRP A 1 285 ? -8.808 -0.937 3.146 1.00 97.81 285 TRP A C 1
ATOM 2304 O O . TRP A 1 285 ? -9.516 -1.164 4.124 1.00 97.81 285 TRP A O 1
ATOM 2314 N N . GLN A 1 286 ? -9.331 -0.814 1.922 1.00 97.38 286 GLN A N 1
ATOM 2315 C CA . GLN A 1 286 ? -10.771 -0.948 1.662 1.00 97.38 286 GLN A CA 1
ATOM 2316 C C . GLN A 1 286 ? -11.292 -2.345 2.040 1.00 97.38 286 GLN A C 1
ATOM 2318 O O . GLN A 1 286 ? -12.365 -2.454 2.632 1.00 97.38 286 GLN A O 1
ATOM 2323 N N . ALA A 1 287 ? -10.532 -3.405 1.744 1.00 96.81 287 ALA A N 1
ATOM 2324 C CA . ALA A 1 287 ? -10.912 -4.780 2.065 1.00 96.81 287 ALA A CA 1
ATOM 2325 C C . ALA A 1 287 ? -10.917 -5.019 3.579 1.00 96.81 287 ALA A C 1
ATOM 2327 O O . ALA A 1 287 ? -11.854 -5.618 4.108 1.00 96.81 287 ALA A O 1
ATOM 2328 N N . ALA A 1 288 ? -9.906 -4.506 4.282 1.00 97.56 288 ALA A N 1
ATOM 2329 C CA . ALA A 1 288 ? -9.816 -4.567 5.733 1.00 97.56 288 ALA A CA 1
ATOM 2330 C C . ALA A 1 288 ? -10.964 -3.794 6.395 1.00 97.56 288 ALA A C 1
ATOM 2332 O O . ALA A 1 288 ? -11.612 -4.328 7.288 1.00 97.56 288 ALA A O 1
ATOM 2333 N N . LEU A 1 289 ? -11.291 -2.587 5.919 1.00 97.81 289 LEU A N 1
ATOM 2334 C CA . LEU A 1 289 ? -12.445 -1.834 6.420 1.00 97.81 289 LEU A CA 1
ATOM 2335 C C . LEU A 1 289 ? -13.764 -2.587 6.210 1.00 97.81 289 LEU A C 1
ATOM 2337 O O . LEU A 1 289 ? -14.589 -2.620 7.119 1.00 97.81 289 LEU A O 1
ATOM 2341 N N . GLN A 1 290 ? -13.960 -3.214 5.048 1.00 97.38 290 GLN A N 1
ATOM 2342 C CA . GLN A 1 290 ? -15.156 -4.014 4.778 1.00 97.38 290 GLN A CA 1
ATOM 2343 C C . GLN A 1 290 ? -15.243 -5.243 5.696 1.00 97.38 290 GLN A C 1
ATOM 2345 O O . GLN A 1 290 ? -16.323 -5.600 6.169 1.00 97.38 290 GLN A O 1
ATOM 2350 N N . LEU A 1 291 ? -14.108 -5.895 5.958 1.00 96.56 291 LEU A N 1
ATOM 2351 C CA . LEU A 1 291 ? -14.028 -7.021 6.882 1.00 96.56 291 LEU A CA 1
ATOM 2352 C C . LEU A 1 291 ? -14.358 -6.592 8.319 1.00 96.56 291 LEU A C 1
ATOM 2354 O O . LEU A 1 291 ? -15.189 -7.232 8.961 1.00 96.56 291 LEU A O 1
ATOM 2358 N N . LEU A 1 292 ? -13.762 -5.493 8.785 1.00 97.50 292 LEU A N 1
ATOM 2359 C CA . LEU A 1 292 ? -13.985 -4.942 10.122 1.00 97.50 292 LEU A CA 1
ATOM 2360 C C . LEU A 1 292 ? -15.422 -4.463 10.318 1.00 97.50 292 LEU A C 1
ATOM 2362 O O . LEU A 1 292 ? -16.009 -4.735 11.359 1.00 97.50 292 LEU A O 1
ATOM 2366 N N . GLU A 1 293 ? -16.012 -3.794 9.324 1.00 96.62 293 GLU A N 1
ATOM 2367 C CA . GLU A 1 293 ? -17.418 -3.381 9.371 1.00 96.62 293 GLU A CA 1
ATOM 2368 C C . GLU A 1 293 ? -18.323 -4.592 9.602 1.00 96.62 293 GLU A C 1
ATOM 2370 O O . GLU A 1 293 ? -19.165 -4.577 10.496 1.00 96.62 293 GLU A O 1
ATOM 2375 N N . ARG A 1 294 ? -18.104 -5.674 8.847 1.00 95.56 294 ARG A N 1
ATOM 2376 C CA . ARG A 1 294 ? -18.865 -6.917 9.002 1.00 95.56 294 ARG A CA 1
ATOM 2377 C C . ARG A 1 294 ? -18.630 -7.578 10.357 1.00 95.56 294 ARG A C 1
ATOM 2379 O O . ARG A 1 294 ? -19.562 -8.144 10.918 1.00 95.56 294 ARG A O 1
ATOM 2386 N N . GLU A 1 295 ? -17.397 -7.563 10.851 1.00 96.06 295 GLU A N 1
ATOM 2387 C CA . GLU A 1 295 ? -17.056 -8.187 12.126 1.00 96.06 295 GLU A CA 1
ATOM 2388 C C . GLU A 1 295 ? -17.642 -7.429 13.321 1.00 96.06 295 GLU A C 1
ATOM 2390 O O . GLU A 1 295 ? -18.118 -8.055 14.266 1.00 96.06 295 GLU A O 1
ATOM 2395 N N . LEU A 1 296 ? -17.634 -6.100 13.277 1.00 96.06 296 LEU A N 1
ATOM 2396 C CA . LEU A 1 296 ? -18.086 -5.245 14.372 1.00 96.06 296 LEU A CA 1
ATOM 2397 C C . LEU A 1 296 ? -19.593 -4.965 14.335 1.00 96.06 296 LEU A C 1
ATOM 2399 O O . LEU A 1 296 ? -20.149 -4.503 15.334 1.00 96.06 296 LEU A O 1
ATOM 2403 N N . LEU A 1 297 ? -20.274 -5.266 13.224 1.00 94.19 297 LEU A N 1
ATOM 2404 C CA . LEU A 1 297 ? -21.714 -5.070 13.085 1.00 94.19 297 LEU A CA 1
ATOM 2405 C C . LEU A 1 297 ? -22.482 -5.810 14.194 1.00 94.19 297 LEU A C 1
ATOM 2407 O O . LEU A 1 297 ? -22.469 -7.037 14.275 1.00 94.19 297 LEU A O 1
ATOM 2411 N N . GLY A 1 298 ? -23.161 -5.046 15.053 1.00 90.44 298 GLY A N 1
ATOM 2412 C CA . GLY A 1 298 ? -23.944 -5.576 16.175 1.00 90.44 298 GLY A CA 1
ATOM 2413 C C . GLY A 1 298 ? -23.123 -6.064 17.376 1.00 90.44 298 GLY A C 1
ATOM 2414 O O . GLY A 1 298 ? -23.701 -6.654 18.285 1.00 90.44 298 GLY A O 1
ATOM 2415 N N . ARG A 1 299 ? -21.799 -5.841 17.404 1.00 93.44 299 ARG A N 1
ATOM 2416 C CA . ARG A 1 299 ? -20.931 -6.187 18.551 1.00 93.44 299 ARG A CA 1
ATOM 2417 C C . ARG A 1 299 ? -20.637 -5.007 19.483 1.00 93.44 299 ARG A C 1
ATOM 2419 O O . ARG A 1 299 ? -20.236 -5.220 20.631 1.00 93.44 299 ARG A O 1
ATOM 2426 N N . THR A 1 300 ? -20.822 -3.785 18.997 1.00 92.62 300 THR A N 1
ATOM 2427 C CA . THR A 1 300 ? -20.690 -2.542 19.766 1.00 92.62 300 THR A CA 1
ATOM 2428 C C . THR A 1 300 ? -21.959 -2.271 20.577 1.00 92.62 300 THR A C 1
ATOM 2430 O O . THR A 1 300 ? -23.066 -2.527 20.103 1.00 92.62 300 THR A O 1
ATOM 2433 N N . LYS A 1 301 ? -21.801 -1.796 21.816 1.00 90.81 301 LYS A N 1
ATOM 2434 C CA . LYS A 1 301 ? -22.899 -1.490 22.744 1.00 90.81 301 LYS A CA 1
ATOM 2435 C C . LYS A 1 301 ? -23.457 -0.084 22.533 1.00 90.81 301 LYS A C 1
ATOM 2437 O O . LYS A 1 301 ? -24.672 0.082 22.503 1.00 90.81 301 LYS A O 1
ATOM 2442 N N . GLU A 1 302 ? -22.586 0.912 22.381 1.00 89.25 302 GLU A N 1
ATOM 2443 C CA . GLU A 1 302 ? -22.985 2.329 22.333 1.00 89.25 302 GLU A CA 1
ATOM 2444 C C . GLU A 1 302 ? -23.087 2.874 20.904 1.00 89.25 302 GLU A C 1
ATOM 2446 O O . GLU A 1 302 ? -23.851 3.803 20.623 1.00 89.25 302 GLU A O 1
ATOM 2451 N N . TYR A 1 303 ? -22.353 2.259 19.977 1.00 90.94 303 TYR A N 1
ATOM 2452 C CA . TYR A 1 303 ? -22.275 2.700 18.590 1.00 90.94 303 TYR A CA 1
ATOM 2453 C C . TYR A 1 303 ? -23.062 1.791 17.650 1.00 90.94 303 TYR A C 1
ATOM 2455 O O . TYR A 1 303 ? -22.979 0.565 17.712 1.00 90.94 303 TYR A O 1
ATOM 2463 N N . HIS A 1 304 ? -23.791 2.402 16.722 1.00 91.75 304 HIS A N 1
ATOM 2464 C CA . HIS A 1 304 ? -24.432 1.739 15.598 1.00 91.75 304 HIS A CA 1
ATOM 2465 C C . HIS A 1 304 ? -23.632 1.986 14.322 1.00 91.75 304 HIS A C 1
ATOM 2467 O O . HIS A 1 304 ? -23.555 3.119 13.839 1.00 91.75 304 HIS A O 1
ATOM 2473 N N . LEU A 1 305 ? -23.073 0.919 13.754 1.00 94.12 305 LEU A N 1
ATOM 2474 C CA . LEU A 1 305 ? -22.349 0.999 12.492 1.00 94.12 305 LEU A CA 1
ATOM 2475 C C . LEU A 1 305 ? -23.306 1.239 11.322 1.00 94.12 305 LEU A C 1
ATOM 2477 O O . LEU A 1 305 ? -24.193 0.433 11.043 1.00 94.12 305 LEU A O 1
ATOM 2481 N N . VAL A 1 306 ? -23.100 2.353 10.625 1.00 93.69 306 VAL A N 1
ATOM 2482 C CA . VAL A 1 306 ? -23.780 2.675 9.371 1.00 93.69 306 VAL A CA 1
ATOM 2483 C C . VAL A 1 306 ? -22.973 2.090 8.212 1.00 93.69 306 VAL A C 1
ATOM 2485 O O . VAL A 1 306 ? -21.780 2.393 8.117 1.00 93.69 306 VAL A O 1
ATOM 2488 N N . PRO A 1 307 ? -23.604 1.318 7.305 1.00 90.88 307 PRO A N 1
ATOM 2489 C CA . PRO A 1 307 ? -22.919 0.748 6.154 1.00 90.88 307 PRO A CA 1
ATOM 2490 C C . PRO A 1 307 ? -22.233 1.809 5.291 1.00 90.88 307 PRO A C 1
ATOM 2492 O O . PRO A 1 307 ? -22.862 2.774 4.841 1.00 90.88 307 PRO A O 1
ATOM 2495 N N . MET A 1 308 ? -20.954 1.599 5.008 1.00 91.69 308 MET A N 1
ATOM 2496 C CA . MET A 1 308 ? -20.163 2.434 4.118 1.00 91.69 308 MET A CA 1
ATOM 2497 C C . MET A 1 308 ? -20.134 1.860 2.692 1.00 91.69 308 MET A C 1
ATOM 2499 O O . MET A 1 308 ? -20.121 0.652 2.465 1.00 91.69 308 MET A O 1
ATOM 2503 N N . ARG A 1 309 ? -20.087 2.738 1.682 1.00 91.81 309 ARG A N 1
ATOM 2504 C CA . ARG A 1 309 ? -19.790 2.325 0.302 1.00 91.81 309 ARG A CA 1
ATOM 2505 C C . ARG A 1 309 ? -18.282 2.215 0.098 1.00 91.81 309 ARG A C 1
ATOM 2507 O O . ARG A 1 309 ? -17.567 3.206 0.234 1.00 91.81 309 ARG A O 1
ATOM 2514 N N . PHE A 1 310 ? -17.824 1.032 -0.296 1.00 91.25 310 PHE A N 1
ATOM 2515 C CA . PHE A 1 310 ? -16.421 0.770 -0.609 1.00 91.25 310 PHE A CA 1
ATOM 2516 C C . PHE A 1 310 ? -16.135 1.017 -2.090 1.00 91.25 310 PHE A C 1
ATOM 2518 O O . PHE A 1 310 ? -16.886 0.582 -2.965 1.00 91.25 310 PHE A O 1
ATOM 2525 N N . SER A 1 311 ? -15.031 1.707 -2.370 1.00 92.31 311 SER A N 1
ATOM 2526 C CA . SER A 1 311 ? -14.550 1.957 -3.730 1.00 92.31 311 SER A CA 1
ATOM 2527 C C . SER A 1 311 ? -13.148 1.383 -3.856 1.00 92.31 311 SER A C 1
ATOM 2529 O O . SER A 1 311 ? -12.173 2.021 -3.474 1.00 92.31 311 SER A O 1
ATOM 2531 N N . PHE A 1 312 ? -13.047 0.155 -4.362 1.00 91.69 312 PHE A N 1
ATOM 2532 C CA . PHE A 1 312 ? -11.778 -0.577 -4.457 1.00 91.69 312 PHE A CA 1
ATOM 2533 C C . PHE A 1 312 ? -10.843 -0.068 -5.554 1.00 91.69 312 PHE A C 1
ATOM 2535 O O . PHE A 1 312 ? -9.642 -0.289 -5.482 1.00 91.69 312 PHE A O 1
ATOM 2542 N N . ALA A 1 313 ? -11.388 0.597 -6.570 1.00 92.44 313 ALA A N 1
ATOM 2543 C CA . ALA A 1 313 ? -10.622 1.113 -7.698 1.00 92.44 313 ALA A CA 1
ATOM 2544 C C . ALA A 1 313 ? -11.176 2.480 -8.133 1.00 92.44 313 ALA A C 1
ATOM 2546 O O . ALA A 1 313 ? -11.758 2.586 -9.218 1.00 92.44 313 ALA A O 1
ATOM 2547 N N . PRO A 1 314 ? -11.057 3.527 -7.291 1.00 91.44 314 PRO A N 1
ATOM 2548 C CA . PRO A 1 314 ? -11.592 4.858 -7.587 1.00 91.44 314 PRO A CA 1
ATOM 2549 C C . PRO A 1 314 ? -11.040 5.438 -8.897 1.00 91.44 314 PRO A C 1
ATOM 2551 O O . PRO A 1 314 ? -11.769 6.113 -9.625 1.00 91.44 314 PRO A O 1
ATOM 2554 N N . TRP A 1 315 ? -9.802 5.091 -9.253 1.00 90.94 315 TRP A N 1
ATOM 2555 C CA . TRP A 1 315 ? -9.159 5.475 -10.510 1.00 90.94 315 TRP A CA 1
ATOM 2556 C C . TRP A 1 315 ? -9.902 4.989 -11.764 1.00 90.94 315 TRP A C 1
ATOM 2558 O O . TRP A 1 315 ? -9.926 5.701 -12.764 1.00 90.94 315 TRP A O 1
ATOM 2568 N N . LYS A 1 316 ? -10.617 3.853 -11.721 1.00 86.50 316 LYS A N 1
ATOM 2569 C CA . LYS A 1 316 ? -11.435 3.393 -12.864 1.00 86.50 316 LYS A CA 1
ATOM 2570 C C . LYS A 1 316 ? -12.590 4.344 -13.175 1.00 86.50 316 LYS A C 1
ATOM 2572 O O . LYS A 1 316 ? -12.976 4.503 -14.331 1.00 86.50 316 LYS A O 1
ATOM 2577 N N . SER A 1 317 ? -13.153 4.972 -12.146 1.00 71.56 317 SER A N 1
ATOM 2578 C CA . SER A 1 317 ? -14.256 5.924 -12.292 1.00 71.56 317 SER A CA 1
ATOM 2579 C C . SER A 1 317 ? -13.768 7.287 -12.782 1.00 71.56 317 SER A C 1
ATOM 2581 O O . SER A 1 317 ? -14.483 7.942 -13.539 1.00 71.56 317 SER A O 1
ATOM 2583 N N . ALA A 1 318 ? -12.545 7.686 -12.413 1.00 63.53 318 ALA A N 1
ATOM 2584 C CA . ALA A 1 318 ? -11.926 8.926 -12.884 1.00 63.53 318 ALA A CA 1
ATOM 2585 C C . ALA A 1 318 ? -11.765 8.952 -14.417 1.00 63.53 318 ALA A C 1
ATOM 2587 O O . ALA A 1 318 ? -11.992 9.986 -15.042 1.00 63.53 318 ALA A O 1
ATOM 2588 N N . VAL A 1 319 ? -11.482 7.799 -15.037 1.00 59.09 319 VAL A N 1
ATOM 2589 C CA . VAL A 1 319 ? -11.461 7.650 -16.505 1.00 59.09 319 VAL A CA 1
ATOM 2590 C C . VAL A 1 319 ? -12.821 7.973 -17.118 1.00 59.09 319 VAL A C 1
ATOM 2592 O O . VAL A 1 319 ? -12.912 8.682 -18.116 1.00 59.09 319 VAL A O 1
ATOM 2595 N N . ARG A 1 320 ? -13.901 7.476 -16.506 1.00 54.91 320 ARG A N 1
ATOM 2596 C CA . ARG A 1 320 ? -15.255 7.621 -17.050 1.00 54.91 320 ARG A CA 1
ATOM 2597 C C . ARG A 1 320 ? -15.745 9.071 -17.017 1.00 54.91 320 ARG A C 1
ATOM 2599 O O . ARG A 1 320 ? -16.441 9.468 -17.945 1.00 54.91 320 ARG A O 1
ATOM 2606 N N . ALA A 1 321 ? -15.368 9.837 -15.991 1.00 56.69 321 ALA A N 1
ATOM 2607 C CA . ALA A 1 321 ? -15.733 11.248 -15.860 1.00 56.69 321 ALA A CA 1
ATOM 2608 C C . ALA A 1 321 ? -15.051 12.131 -16.925 1.00 56.69 321 ALA A C 1
ATOM 2610 O O . ALA A 1 321 ? -15.731 12.915 -17.586 1.00 56.69 321 ALA A O 1
ATOM 2611 N N . LYS A 1 322 ? -13.748 11.927 -17.179 1.00 54.34 322 LYS A N 1
ATOM 2612 C CA . LYS A 1 322 ? -13.019 12.657 -18.234 1.00 54.34 322 LYS A CA 1
ATOM 2613 C C . LYS A 1 322 ? -13.582 12.392 -19.634 1.00 54.34 322 LYS A C 1
ATOM 2615 O O . LYS A 1 322 ? -13.730 13.319 -20.423 1.00 54.34 322 LYS A O 1
ATOM 2620 N N . VAL A 1 323 ? -13.952 11.143 -19.931 1.00 58.12 323 VAL A N 1
ATOM 2621 C CA . VAL A 1 323 ? -14.563 10.789 -21.226 1.00 58.12 323 VAL A CA 1
ATOM 2622 C C . VAL A 1 323 ? -15.929 11.462 -21.404 1.00 58.12 323 VAL A C 1
ATOM 2624 O O . VAL A 1 323 ? -16.253 11.895 -22.505 1.00 58.12 323 VAL A O 1
ATOM 2627 N N . SER A 1 324 ? -16.737 11.584 -20.343 1.00 53.41 324 SER A N 1
ATOM 2628 C CA . SER A 1 324 ? -18.034 12.268 -20.442 1.00 53.41 324 SER A CA 1
ATOM 2629 C C . SER A 1 324 ? -17.925 13.780 -20.650 1.00 53.41 324 SER A C 1
ATOM 2631 O O . SER A 1 324 ? -18.771 14.331 -21.343 1.00 53.41 324 SER A O 1
ATOM 2633 N N . GLU A 1 325 ? -16.903 14.443 -20.104 1.00 50.84 325 GLU A N 1
ATOM 2634 C CA . GLU A 1 325 ? -16.680 15.881 -20.324 1.00 50.84 325 GLU A CA 1
ATOM 2635 C C . GLU A 1 325 ? -16.265 16.168 -21.774 1.00 50.84 325 GLU A C 1
ATOM 2637 O O . GLU A 1 325 ? -16.858 17.026 -22.423 1.00 50.84 325 GLU A O 1
ATOM 2642 N N . GLN A 1 326 ? -15.352 15.369 -22.336 1.00 51.38 326 GLN A N 1
ATOM 2643 C CA . GLN A 1 326 ? -14.903 15.529 -23.727 1.00 51.38 326 GLN A CA 1
ATOM 2644 C C . GLN A 1 326 ? -16.018 15.295 -24.760 1.00 51.38 326 GLN A C 1
ATOM 2646 O O . GLN A 1 326 ? -16.032 15.927 -25.811 1.00 51.38 326 GLN A O 1
ATOM 2651 N N . VAL A 1 327 ? -16.980 14.411 -24.474 1.00 52.78 327 VAL A N 1
ATOM 2652 C CA . VAL A 1 327 ? -18.129 14.169 -25.367 1.00 52.78 327 VAL A CA 1
ATOM 2653 C C . VAL A 1 327 ? -19.126 15.334 -25.350 1.00 52.78 327 VAL A C 1
ATOM 2655 O O . VAL A 1 327 ? -19.811 15.554 -26.344 1.00 52.78 327 VAL A O 1
ATOM 2658 N N . ILE A 1 328 ? -19.203 16.093 -24.253 1.00 54.88 328 ILE A N 1
ATOM 2659 C CA . ILE A 1 328 ? -20.077 17.270 -24.150 1.00 54.88 328 ILE A CA 1
ATOM 2660 C C . ILE A 1 328 ? -19.463 18.480 -24.870 1.00 54.88 328 ILE A C 1
ATOM 2662 O O . ILE A 1 328 ? -20.206 19.309 -25.378 1.00 54.88 328 ILE A O 1
ATOM 2666 N N . GLU A 1 329 ? -18.134 18.574 -24.963 1.00 50.56 329 GLU A N 1
ATOM 2667 C CA . GLU A 1 329 ? -17.452 19.672 -25.672 1.00 50.56 329 GLU A CA 1
ATOM 2668 C C . GLU A 1 329 ? -17.386 19.493 -27.200 1.00 50.56 329 GLU A C 1
ATOM 2670 O O . GLU A 1 329 ? -17.128 20.457 -27.917 1.00 50.56 329 GLU A O 1
ATOM 2675 N N . ILE A 1 330 ? -17.623 18.280 -27.713 1.00 51.38 330 ILE A N 1
ATOM 2676 C CA . ILE A 1 330 ? -17.577 17.965 -29.156 1.00 51.38 330 ILE A CA 1
ATOM 2677 C C . ILE A 1 330 ? -18.983 17.993 -29.809 1.00 51.38 330 ILE A C 1
ATOM 2679 O O . ILE A 1 330 ? -19.098 17.839 -31.026 1.00 51.38 330 ILE A O 1
ATOM 2683 N N . ALA A 1 331 ? -20.052 18.211 -29.034 1.00 43.69 331 ALA A N 1
ATOM 2684 C CA . ALA A 1 331 ? -21.446 18.242 -29.503 1.00 43.69 331 ALA A CA 1
ATOM 2685 C C . ALA A 1 331 ? -22.024 19.665 -29.555 1.00 43.69 331 ALA A C 1
ATOM 2687 O O . ALA A 1 331 ? -22.758 19.956 -30.527 1.00 43.69 331 ALA A O 1
#

Foldseek 3Di:
DDDDDDDDDQDFPDPDDDDDDDDDPDDDDDDDDDDDDDDDDDDDDDDDDDDDDDDDDPPPDDPPQPAFAEDALLRLLLCLLAPFPLLVCAQPDPDDPPDRDLVVQVVVCVVPVDRDDAQADPLRHHHHNHNPDHGDPLSVVLSVLLVCLLVTARADDDPDDQCPPDDDPPCQLVVLLVVLNVVVRPDDRNVLSVVLSVQSSVCSNVVHHFDLDDDDFDKDWDDDPNHFWKWAWDWDQDPVRDIDIDIDGQADPVVRGGHVRIDIDMHTPDRCSVNSVSLSRLQSNLVSSVSSLVVCQVVDDRHHHDDDDGDSRVVVVVSVVVVVVVVVVVD

Organism: NCBI:txid293089

pLDDT: mean 76.49, std 25.24, range [27.0, 97.94]

Secondary structure (DSSP, 8-state):
---------------S----PPPPP-PPPPPP----------------------------------SPEEE-HHHHHHHIIIIIGGGTTTT--SSSTT---HHHHHHHHHHHSSPPPPPP-TTS-PPPSS---SPPHHHHHHHHHHHHGGGS--PPPTT--S-TTS--TTSHHHHHHHHHHHHHHTS-HHHHHHHHHHHHHHHHHTTSPPP---PPPPEEE-EETTEE-EEEEEEEE-TTS-EEEEEEE-EETTTTEEPTT-EE-EEESS-SHHHHHHHHHHHHHHHHHHHHHHHHTTT-SSEEEPPPPP-S-HHHHHHHHHHHHHHHH--

Radius of gyration: 28.44 Å; chains: 1; bounding box: 71×62×83 Å